Protein AF-0000000069267817 (afdb_homodimer)

Secondary structure (DSSP, 8-state):
-------PPPPEEEEEEEE-S-HHHHHHHHHHHHHHHHHHHHH-TTEEEEEEEEESS-TTEEEEEEEES-IIIIIIIIITTSHHHHHHHHHHHHH--EEEEEEEEE-SS-BSS----/-------PPPPEEEEEEEE-S-HHHHHHHHHHHHHHHHHHHHH-TTEEEEEEEEESS-TTEEEEEEEES-IIIIIIIIITTSHHHHHHHHHHHHH--EEEEEEEEE-SS-BSS----

pLDDT: mean 92.41, std 15.5, range [31.78, 98.88]

Solvent-accessible surface area (backbone atoms only — not comparable to full-atom values): 12553 Å² total; per-residue (Å²): 132,78,77,72,70,77,77,76,71,57,36,28,32,39,43,36,38,36,37,46,95,41,63,66,54,52,52,51,49,56,60,58,45,40,62,51,38,53,49,39,73,73,73,32,83,41,55,45,24,45,29,50,25,36,33,74,84,41,85,40,30,35,35,40,43,36,30,20,54,28,58,66,58,36,37,52,59,46,48,63,59,31,70,68,41,50,54,50,50,52,53,50,57,73,62,60,50,52,77,51,72,50,49,26,34,46,51,89,58,47,38,60,58,67,74,82,122,133,78,77,74,70,76,76,76,72,55,35,27,31,39,44,35,38,37,35,47,95,41,64,65,53,52,52,52,49,56,60,59,45,40,62,50,37,54,48,39,72,73,72,32,84,41,54,44,24,46,30,49,25,35,33,74,84,40,84,42,29,36,37,39,44,36,31,19,54,28,58,66,57,35,37,53,59,46,48,64,60,30,70,67,41,50,53,49,50,53,53,52,57,73,61,60,49,53,77,52,71,52,51,27,34,46,51,88,58,46,38,58,58,67,74,82,121

Radius of gyration: 18.42 Å; Cα contacts (8 Å, |Δi|>4): 430; chains: 2; bounding box: 64×47×49 Å

Sequence (234 aa):
MGESAPKAKPAWCLVVCLKFDSDEKVQTLTEVFKPFVSYMKEHEPTTLAFEMMHSDKDPLQVLVFERYADKDEAYLKIHRASEAFLAFRSTLASLDPVIDGHSYWEGSSGFFERAVLMGESAPKAKPAWCLVVCLKFDSDEKVQTLTEVFKPFVSYMKEHEPTTLAFEMMHSDKDPLQVLVFERYADKDEAYLKIHRASEAFLAFRSTLASLDPVIDGHSYWEGSSGFFERAVL

Organism: Polarella glacialis (NCBI:txid89957)

InterPro domains:
  IPR007138 Antibiotic biosynthesis monooxygenase domain [PF03992] (24-89)
  IPR011008 Dimeric alpha-beta barrel [SSF54909] (23-95)

Foldseek 3Di:
DPPPPPDQFFKKKKKKKWFADDLVLVVVLVVLVVVLVVCCVVPQPQWPDWDKAADPVDRRMIMIITIGSYCPPRPPPPQCPDPSNVVSVVSVVVRPIDMDMDMDGDDDPDDPDDPPD/DPPPPPDQFFKKKKKKKWFADDLVLVVVLVVLVVVLVVCCVVPQPQWPDWDKAADPVDRRMIMIITIGSYCPPRPPPPQCPDPSNVVSVVSVVVRPIDMDMDMDGDDDPDDPDDPPD

Nearest PDB structures (foldseek):
  8ecx-assembly1_B  TM=7.859E-01  e=9.374E-06  Pseudomonas aeruginosa
  3kkf-assembly1_A  TM=8.010E-01  e=1.668E-05  Bacteroides thetaiotaomicron
  3f44-assembly1_A  TM=9.083E-01  e=2.979E-04  Lactobacillus acidophilus NCFM
  3fmb-assembly1_B  TM=7.826E-01  e=6.404E-05  Bacteroides fragilis NCTC 9343
  3gz7-assembly1_B  TM=7.833E-01  e=3.849E-04  Bordetella bronchiseptica

Structure (mmCIF, N/CA/C/O backbone):
data_AF-0000000069267817-model_v1
#
loop_
_entity.id
_entity.type
_entity.pdbx_description
1 polymer 'ABM domain-containing protein'
#
loop_
_atom_site.group_PDB
_atom_site.id
_atom_site.type_symbol
_atom_site.label_atom_id
_atom_site.label_alt_id
_atom_site.label_comp_id
_atom_site.label_asym_id
_atom_site.label_entity_id
_atom_site.label_seq_id
_atom_site.pdbx_PDB_ins_code
_atom_site.Cartn_x
_atom_site.Cartn_y
_atom_site.Cartn_z
_atom_site.occupancy
_atom_site.B_iso_or_equiv
_atom_site.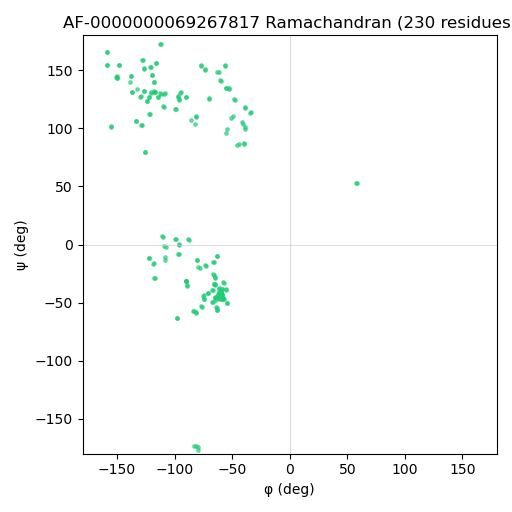auth_seq_id
_atom_site.auth_comp_id
_atom_site.auth_asym_id
_atom_site.auth_atom_id
_atom_site.pdbx_PDB_model_num
ATOM 1 N N . MET A 1 1 ? -36.781 15.773 -7.34 1 33.66 1 MET A N 1
ATOM 2 C CA . MET A 1 1 ? -36.156 15.008 -6.27 1 33.66 1 MET A CA 1
ATOM 3 C C . MET A 1 1 ? -35 14.18 -6.809 1 33.66 1 MET A C 1
ATOM 5 O O . MET A 1 1 ? -35.219 13.234 -7.574 1 33.66 1 MET A O 1
ATOM 9 N N . GLY A 1 2 ? -33.906 14.75 -7.266 1 39.31 2 GLY A N 1
ATOM 10 C CA . GLY A 1 2 ? -32.781 14.203 -8.016 1 39.31 2 GLY A CA 1
ATOM 11 C C . GLY A 1 2 ? -32.156 13.016 -7.336 1 39.31 2 GLY A C 1
ATOM 12 O O . GLY A 1 2 ? -31.828 13.07 -6.141 1 39.31 2 GLY A O 1
ATOM 13 N N . GLU A 1 3 ? -32.469 11.836 -7.75 1 42.16 3 GLU A N 1
ATOM 14 C CA . GLU A 1 3 ? -31.922 10.578 -7.246 1 42.16 3 GLU A CA 1
ATOM 15 C C . GLU A 1 3 ? -30.406 10.648 -7.113 1 42.16 3 GLU A C 1
ATOM 17 O O . GLU A 1 3 ? -29.703 10.992 -8.07 1 42.16 3 GLU A O 1
ATOM 22 N N . SER A 1 4 ? -29.906 11.188 -5.918 1 43.31 4 SER A N 1
ATOM 23 C CA . SER A 1 4 ? -28.484 11.219 -5.629 1 43.31 4 SER A CA 1
ATOM 24 C C . SER A 1 4 ? -27.797 9.953 -6.109 1 43.31 4 SER A C 1
ATOM 26 O O . SER A 1 4 ? -28.297 8.844 -5.891 1 43.31 4 SER A O 1
ATOM 28 N N . ALA A 1 5 ? -27.156 9.906 -7.195 1 51.06 5 ALA A N 1
ATOM 29 C CA . ALA A 1 5 ? -26.375 8.789 -7.719 1 51.06 5 ALA A CA 1
ATOM 30 C C . ALA A 1 5 ? -25.703 8.008 -6.59 1 51.06 5 ALA A C 1
ATOM 32 O O . ALA A 1 5 ? -25.156 8.594 -5.652 1 51.06 5 ALA A O 1
ATOM 33 N N . PRO A 1 6 ? -26.125 6.785 -6.426 1 54.97 6 PRO A N 1
ATOM 34 C CA . PRO A 1 6 ? -25.531 5.977 -5.363 1 54.97 6 PRO A CA 1
ATOM 35 C C . PRO A 1 6 ? -24.031 6.203 -5.219 1 54.97 6 PRO A C 1
ATOM 37 O O . PRO A 1 6 ? -23.328 6.383 -6.219 1 54.97 6 PRO A O 1
ATOM 40 N N . LYS A 1 7 ? -23.656 6.691 -4.078 1 59.47 7 LYS A N 1
ATOM 41 C CA . LYS A 1 7 ? -22.234 6.879 -3.824 1 59.47 7 LYS A CA 1
ATOM 42 C C . LYS A 1 7 ? -21.453 5.617 -4.164 1 59.47 7 LYS A C 1
ATOM 44 O O . LYS A 1 7 ? -21.766 4.531 -3.68 1 59.47 7 LYS A O 1
ATOM 49 N N . ALA A 1 8 ? -20.656 5.648 -5.211 1 70.25 8 ALA A N 1
ATOM 50 C CA . ALA A 1 8 ? -19.828 4.527 -5.633 1 70.25 8 ALA A CA 1
ATOM 51 C C . ALA A 1 8 ? -19.047 3.951 -4.453 1 70.25 8 ALA A C 1
ATOM 53 O O . ALA A 1 8 ? -18.609 4.691 -3.57 1 70.25 8 ALA A O 1
ATOM 54 N N . LYS A 1 9 ? -19.219 2.609 -4.23 1 84.81 9 LYS A N 1
ATOM 55 C CA . LYS A 1 9 ? -18.453 1.917 -3.209 1 84.81 9 LYS A CA 1
ATOM 56 C C . LYS A 1 9 ? -16.953 2.17 -3.391 1 84.81 9 LYS A C 1
ATOM 58 O O . LYS A 1 9 ? -16.453 2.158 -4.516 1 84.81 9 LYS A O 1
ATOM 63 N N . PRO A 1 10 ? -16.312 2.488 -2.285 1 93.81 10 PRO A N 1
ATOM 64 C CA . PRO A 1 10 ? -14.867 2.703 -2.416 1 93.81 10 PRO A CA 1
ATOM 65 C C . PRO A 1 10 ? -14.133 1.461 -2.906 1 93.81 10 PRO A C 1
ATOM 67 O O . PRO A 1 10 ? -14.57 0.336 -2.65 1 93.81 10 PRO A O 1
ATOM 70 N N . ALA A 1 11 ? -13.094 1.684 -3.619 1 97.12 11 ALA A N 1
ATOM 71 C CA . ALA A 1 11 ? -12.219 0.571 -3.977 1 97.12 11 ALA A CA 1
ATOM 72 C C . ALA A 1 11 ? -11.727 -0.161 -2.732 1 97.12 11 ALA A C 1
ATOM 74 O O . ALA A 1 11 ? -11.758 0.387 -1.628 1 97.12 11 ALA A O 1
ATOM 75 N N . TRP A 1 12 ? -11.406 -1.392 -2.92 1 98.31 12 TRP A N 1
ATOM 76 C CA . TRP A 1 12 ? -10.906 -2.268 -1.86 1 98.31 12 TRP A CA 1
ATOM 77 C C . TRP A 1 12 ? -9.453 -2.639 -2.098 1 98.31 12 TRP A C 1
ATOM 79 O O . TRP A 1 12 ? -9.07 -3.018 -3.209 1 98.31 12 TRP A O 1
ATOM 89 N N . CYS A 1 13 ? -8.617 -2.479 -1.068 1 98.62 13 CYS A N 1
ATOM 90 C CA . CYS A 1 13 ? -7.18 -2.682 -1.216 1 98.62 13 CYS A CA 1
ATOM 91 C C . CYS A 1 13 ? -6.688 -3.785 -0.287 1 98.62 13 CYS A C 1
ATOM 93 O O . CYS A 1 13 ? -7.238 -3.982 0.797 1 98.62 13 CYS A O 1
ATOM 95 N N . LEU A 1 14 ? -5.734 -4.516 -0.708 1 98.88 14 LEU A N 1
ATOM 96 C CA . LEU A 1 14 ? -5.027 -5.543 0.053 1 98.88 14 LEU A CA 1
ATOM 97 C C . LEU A 1 14 ? -3.525 -5.277 0.06 1 98.88 14 LEU A C 1
ATOM 99 O O . LEU A 1 14 ? -2.93 -5.031 -0.992 1 98.88 14 LEU A O 1
ATOM 103 N N . VAL A 1 15 ? -2.973 -5.18 1.242 1 98.88 15 VAL A N 1
ATOM 104 C CA . VAL A 1 15 ? -1.532 -5.043 1.436 1 98.88 15 VAL A CA 1
ATOM 105 C C . VAL A 1 15 ? -0.969 -6.324 2.045 1 98.88 15 VAL A C 1
ATOM 107 O O . VAL A 1 15 ? -1.361 -6.719 3.145 1 98.88 15 VAL A O 1
ATOM 110 N N . VAL A 1 16 ? -0.056 -6.965 1.327 1 98.88 16 VAL A N 1
ATOM 111 C CA . VAL A 1 16 ? 0.481 -8.25 1.748 1 98.88 16 VAL A CA 1
ATOM 112 C C . VAL A 1 16 ? 1.999 -8.164 1.89 1 98.88 16 VAL A C 1
ATOM 114 O O . VAL A 1 16 ? 2.707 -7.945 0.903 1 98.88 16 VAL A O 1
ATOM 117 N N . CYS A 1 17 ? 2.486 -8.266 3.059 1 98.88 17 CYS A N 1
ATOM 118 C CA . CYS A 1 17 ? 3.92 -8.352 3.314 1 98.88 17 CYS A CA 1
ATOM 119 C C . CYS A 1 17 ? 4.391 -9.797 3.322 1 98.88 17 CYS A C 1
ATOM 121 O O . CYS A 1 17 ? 3.787 -10.648 3.982 1 98.88 17 CYS A O 1
ATOM 123 N N . LEU A 1 18 ? 5.363 -10.07 2.559 1 98.88 18 LEU A N 1
ATOM 124 C CA . LEU A 1 18 ? 5.961 -11.391 2.465 1 98.88 18 LEU A CA 1
ATOM 125 C C . LEU A 1 18 ? 7.418 -11.367 2.916 1 98.88 18 LEU A C 1
ATOM 127 O O . LEU A 1 18 ? 8.188 -10.508 2.488 1 98.88 18 LEU A O 1
ATOM 131 N N . LYS A 1 19 ? 7.766 -12.258 3.746 1 98.88 19 LYS A N 1
ATOM 132 C CA . LYS A 1 19 ? 9.156 -12.422 4.156 1 98.88 19 LYS A CA 1
ATOM 133 C C . LYS A 1 19 ? 9.664 -13.828 3.822 1 98.88 19 LYS A C 1
ATOM 135 O O . LYS A 1 19 ? 9.008 -14.82 4.125 1 98.88 19 LYS A O 1
ATOM 140 N N . PHE A 1 20 ? 10.75 -13.875 3.225 1 98.88 20 PHE A N 1
ATOM 141 C CA . PHE A 1 20 ? 11.352 -15.125 2.779 1 98.88 20 PHE A CA 1
ATOM 142 C C . PHE A 1 20 ? 12.617 -15.422 3.57 1 98.88 20 PHE A C 1
ATOM 144 O O . PHE A 1 20 ? 13.07 -14.602 4.371 1 98.88 20 PHE A O 1
ATOM 151 N N . ASP A 1 21 ? 13.172 -16.641 3.352 1 98.62 21 ASP A N 1
ATOM 152 C CA . ASP A 1 21 ? 14.367 -17.016 4.094 1 98.62 21 ASP A CA 1
ATOM 153 C C . ASP A 1 21 ? 15.586 -17.078 3.174 1 98.62 21 ASP A C 1
ATOM 155 O O . ASP A 1 21 ? 16.672 -17.516 3.592 1 98.62 21 ASP A O 1
ATOM 159 N N . SER A 1 22 ? 15.43 -16.656 1.871 1 98.5 22 SER A N 1
ATOM 160 C CA . SER A 1 22 ? 16.578 -16.609 0.962 1 98.5 22 SER A CA 1
ATOM 161 C C . SER A 1 22 ? 16.328 -15.664 -0.202 1 98.5 22 SER A C 1
ATOM 163 O O . SER A 1 22 ? 15.172 -15.453 -0.602 1 98.5 22 SER A O 1
ATOM 165 N N . ASP A 1 23 ? 17.422 -15.156 -0.742 1 98.06 23 ASP A N 1
ATOM 166 C CA . ASP A 1 23 ? 17.344 -14.273 -1.903 1 98.06 23 ASP A CA 1
ATOM 167 C C . ASP A 1 23 ? 16.812 -15.016 -3.123 1 98.06 23 ASP A C 1
ATOM 169 O O . ASP A 1 23 ? 16.109 -14.43 -3.955 1 98.06 23 ASP A O 1
ATOM 173 N N . GLU A 1 24 ? 17.125 -16.219 -3.229 1 98.5 24 GLU A N 1
ATOM 174 C CA . GLU A 1 24 ? 16.688 -17.031 -4.359 1 98.5 24 GLU A CA 1
ATOM 175 C C . GLU A 1 24 ? 15.164 -17.094 -4.438 1 98.5 24 GLU A C 1
ATOM 177 O O . GLU A 1 24 ? 14.594 -17.016 -5.527 1 98.5 24 GLU A O 1
ATOM 182 N N . LYS A 1 25 ? 14.57 -17.234 -3.314 1 98.75 25 LYS A N 1
ATOM 183 C CA . LYS A 1 25 ? 13.117 -17.297 -3.281 1 98.75 25 LYS A CA 1
ATOM 184 C C . LYS A 1 25 ? 12.5 -15.961 -3.684 1 98.75 25 LYS A C 1
ATOM 186 O O . LYS A 1 25 ? 11.492 -15.93 -4.391 1 98.75 25 LYS A O 1
ATOM 191 N N . VAL A 1 26 ? 13.102 -14.859 -3.24 1 98.5 26 VAL A N 1
ATOM 192 C CA . VAL A 1 26 ? 12.625 -13.539 -3.654 1 98.5 26 VAL A CA 1
ATOM 193 C C . VAL A 1 26 ? 12.75 -13.398 -5.168 1 98.5 26 VAL A C 1
ATOM 195 O O . VAL A 1 26 ? 11.836 -12.906 -5.828 1 98.5 26 VAL A O 1
ATOM 198 N N . GLN A 1 27 ? 13.859 -13.828 -5.684 1 97.94 27 GLN A N 1
ATOM 199 C CA . GLN A 1 27 ? 14.086 -13.766 -7.125 1 97.94 27 GLN A CA 1
ATOM 200 C C . GLN A 1 27 ? 13.062 -14.609 -7.883 1 97.94 27 GLN A C 1
ATOM 202 O O . GLN A 1 27 ? 12.539 -14.188 -8.914 1 97.94 27 GLN A O 1
ATOM 207 N N . THR A 1 28 ? 12.812 -15.812 -7.391 1 98.31 28 THR A N 1
ATOM 208 C CA . THR A 1 28 ? 11.82 -16.688 -8.016 1 98.31 28 THR A CA 1
ATOM 209 C C . THR A 1 28 ? 10.453 -16 -8.047 1 98.31 28 THR A C 1
ATOM 211 O O . THR A 1 28 ? 9.789 -16 -9.086 1 98.31 28 THR A O 1
ATOM 214 N N . LEU A 1 29 ? 10.062 -15.43 -6.91 1 98.38 29 LEU A N 1
ATOM 215 C CA . LEU A 1 29 ? 8.789 -14.727 -6.879 1 98.38 29 LEU A CA 1
ATOM 216 C C . LEU A 1 29 ? 8.758 -13.594 -7.902 1 98.38 29 LEU A C 1
ATOM 218 O O . LEU A 1 29 ? 7.766 -13.422 -8.609 1 98.38 29 LEU A O 1
ATOM 222 N N . THR A 1 30 ? 9.789 -12.805 -7.945 1 97.62 30 THR A N 1
ATOM 223 C CA . THR A 1 30 ? 9.875 -11.672 -8.867 1 97.62 30 THR A CA 1
ATOM 224 C C . THR A 1 30 ? 9.68 -12.133 -10.305 1 97.62 30 THR A C 1
ATOM 226 O O . THR A 1 30 ? 8.977 -11.477 -11.086 1 97.62 30 THR A O 1
ATOM 229 N N . GLU A 1 31 ? 10.219 -13.25 -10.625 1 97.12 31 GLU A N 1
ATOM 230 C CA . GLU A 1 31 ? 10.125 -13.773 -11.984 1 97.12 31 GLU A CA 1
ATOM 231 C C . GLU A 1 31 ? 8.711 -14.234 -12.312 1 97.12 31 GLU A C 1
ATOM 233 O O . GLU A 1 31 ? 8.219 -14.016 -13.414 1 97.12 31 GLU A O 1
ATOM 238 N N . VAL A 1 32 ? 8.086 -14.883 -11.375 1 97.12 32 VAL A N 1
ATOM 239 C CA . VAL A 1 32 ? 6.754 -15.414 -11.648 1 97.12 32 VAL A CA 1
ATOM 240 C C . VAL A 1 32 ? 5.719 -14.289 -11.562 1 97.12 32 VAL A C 1
ATOM 242 O O . VAL A 1 32 ? 4.605 -14.422 -12.078 1 97.12 32 VAL A O 1
ATOM 245 N N . PHE A 1 33 ? 6.062 -13.203 -10.898 1 97.94 33 PHE A N 1
ATOM 246 C CA . PHE A 1 33 ? 5.18 -12.055 -10.742 1 97.94 33 PHE A CA 1
ATOM 247 C C . PHE A 1 33 ? 4.91 -11.391 -12.086 1 97.94 33 PHE A C 1
ATOM 249 O O . PHE A 1 33 ? 3.791 -10.953 -12.359 1 97.94 33 PHE A O 1
ATOM 256 N N . LYS A 1 34 ? 5.871 -11.391 -12.961 1 96.56 34 LYS A N 1
ATOM 257 C CA . LYS A 1 34 ? 5.812 -10.664 -14.219 1 96.56 34 LYS A CA 1
ATOM 258 C C . LYS A 1 34 ? 4.691 -11.195 -15.109 1 96.56 34 LYS A C 1
ATOM 260 O O . LYS A 1 34 ? 3.809 -10.445 -15.523 1 96.56 34 LYS A O 1
ATOM 265 N N . PRO A 1 35 ? 4.656 -12.477 -15.43 1 96.62 35 PRO A N 1
ATOM 266 C CA . PRO A 1 35 ? 3.559 -12.969 -16.266 1 96.62 35 PRO A CA 1
ATOM 267 C C . PRO A 1 35 ? 2.199 -12.867 -15.578 1 96.62 35 PRO A C 1
ATOM 269 O O . PRO A 1 35 ? 1.175 -12.719 -16.25 1 96.62 35 PRO A O 1
ATOM 272 N N . PHE A 1 36 ? 2.143 -12.922 -14.289 1 98 36 PHE A N 1
ATOM 273 C CA . PHE A 1 36 ? 0.896 -12.758 -13.547 1 98 36 PHE A CA 1
ATOM 274 C C . PHE A 1 36 ? 0.336 -11.352 -13.742 1 98 36 PHE A C 1
ATOM 276 O O . PHE A 1 36 ? -0.853 -11.188 -14.023 1 98 36 PHE A O 1
ATOM 283 N N . VAL A 1 37 ? 1.184 -10.391 -13.594 1 97.5 37 VAL A N 1
ATOM 284 C CA . VAL A 1 37 ? 0.791 -9 -13.797 1 97.5 37 VAL A CA 1
ATOM 285 C C . VAL A 1 37 ? 0.301 -8.805 -15.234 1 97.5 37 VAL A C 1
ATOM 287 O O . VAL A 1 37 ? -0.724 -8.156 -15.461 1 97.5 37 VAL A O 1
ATOM 290 N N . SER A 1 38 ? 1.025 -9.367 -16.188 1 96.44 38 SER A N 1
ATOM 291 C CA . SER A 1 38 ? 0.623 -9.258 -17.578 1 96.44 38 SER A CA 1
ATOM 292 C C . SER A 1 38 ? -0.779 -9.82 -17.797 1 96.44 38 SER A C 1
ATOM 294 O O . SER A 1 38 ? -1.591 -9.219 -18.5 1 96.44 38 SER A O 1
ATOM 296 N N . TYR A 1 39 ? -1.056 -10.969 -17.25 1 97.5 39 TYR A N 1
ATOM 297 C CA . TYR A 1 39 ? -2.387 -11.555 -17.328 1 97.5 39 TYR A CA 1
ATOM 298 C C . TYR A 1 39 ? -3.445 -10.594 -16.812 1 97.5 39 TYR A C 1
ATOM 300 O O . TYR A 1 39 ? -4.473 -10.375 -17.469 1 97.5 39 TYR A O 1
ATOM 308 N N . MET A 1 40 ? -3.24 -10 -15.57 1 97.19 40 MET A N 1
ATOM 309 C CA . MET A 1 40 ? -4.227 -9.125 -14.953 1 97.19 40 MET A CA 1
ATOM 310 C C . MET A 1 40 ? -4.465 -7.887 -15.805 1 97.19 40 MET A C 1
ATOM 312 O O . MET A 1 40 ? -5.602 -7.422 -15.93 1 97.19 40 MET A O 1
ATOM 316 N N . LYS A 1 41 ? -3.391 -7.336 -16.312 1 96.19 41 LYS A N 1
ATOM 317 C CA . LYS A 1 41 ? -3.537 -6.168 -17.188 1 96.19 41 LYS A CA 1
ATOM 318 C C . LYS A 1 41 ? -4.434 -6.477 -18.375 1 96.19 41 LYS A C 1
ATOM 320 O O . LYS A 1 41 ? -5.207 -5.621 -18.812 1 96.19 41 LYS A O 1
ATOM 325 N N . GLU A 1 42 ? -4.398 -7.66 -18.828 1 95.94 42 GLU A N 1
ATOM 326 C CA . GLU A 1 42 ? -5.129 -8.039 -20.031 1 95.94 42 GLU A CA 1
ATOM 327 C C . GLU A 1 42 ? -6.539 -8.516 -19.703 1 95.94 42 GLU A C 1
ATOM 329 O O . GLU A 1 42 ? -7.477 -8.281 -20.453 1 95.94 42 GLU A O 1
ATOM 334 N N . HIS A 1 43 ? -6.73 -9.125 -18.547 1 97.5 43 HIS A N 1
ATOM 335 C CA . HIS A 1 43 ? -7.957 -9.906 -18.391 1 97.5 43 HIS A CA 1
ATOM 336 C C . HIS A 1 43 ? -8.773 -9.406 -17.203 1 97.5 43 HIS A C 1
ATOM 338 O O . HIS A 1 43 ? -9.93 -9.805 -17.016 1 97.5 43 HIS A O 1
ATOM 344 N N . GLU A 1 44 ? -8.188 -8.547 -16.375 1 97.88 44 GLU A N 1
ATOM 345 C CA . GLU A 1 44 ? -8.875 -8.086 -15.18 1 97.88 44 GLU A CA 1
ATOM 346 C C . GLU A 1 44 ? -8.922 -6.559 -15.125 1 97.88 44 GLU A C 1
ATOM 348 O O . GLU A 1 44 ? -8.234 -5.941 -14.305 1 97.88 44 GLU A O 1
ATOM 353 N N . PRO A 1 45 ? -9.836 -5.93 -15.867 1 97.06 45 PRO A N 1
ATOM 354 C CA . PRO A 1 45 ? -9.898 -4.469 -15.883 1 97.06 45 PRO A CA 1
ATOM 355 C C . PRO A 1 45 ? -10.297 -3.875 -14.531 1 97.06 45 PRO A C 1
ATOM 357 O O . PRO A 1 45 ? -10.078 -2.688 -14.289 1 97.06 45 PRO A O 1
ATOM 360 N N . THR A 1 46 ? -10.852 -4.758 -13.594 1 96.88 46 THR A N 1
ATOM 361 C CA . THR A 1 46 ? -11.32 -4.25 -12.312 1 96.88 46 THR A CA 1
ATOM 362 C C . THR A 1 46 ? -10.25 -4.414 -11.242 1 96.88 46 THR A C 1
ATOM 364 O O . THR A 1 46 ? -10.477 -4.082 -10.078 1 96.88 46 THR A O 1
ATOM 367 N N . THR A 1 47 ? -9.086 -4.965 -11.609 1 97.75 47 THR A N 1
ATOM 368 C CA . THR A 1 47 ? -7.863 -4.805 -10.828 1 97.75 47 THR A CA 1
ATOM 369 C C . THR A 1 47 ? -7.191 -3.471 -11.133 1 97.75 47 THR A C 1
ATOM 371 O O . THR A 1 47 ? -6.621 -3.291 -12.211 1 97.75 47 THR A O 1
ATOM 374 N N . LEU A 1 48 ? -7.211 -2.572 -10.234 1 96.5 48 LEU A N 1
ATOM 375 C CA . LEU A 1 48 ? -6.863 -1.176 -10.477 1 96.5 48 LEU A CA 1
ATOM 376 C C . LEU A 1 48 ? -5.375 -0.936 -10.25 1 96.5 48 LEU A C 1
ATOM 378 O O . LEU A 1 48 ? -4.785 -0.04 -10.859 1 96.5 48 LEU A O 1
ATOM 382 N N . ALA A 1 49 ? -4.812 -1.653 -9.375 1 97.06 49 ALA A N 1
ATOM 383 C CA . ALA A 1 49 ? -3.377 -1.644 -9.102 1 97.06 49 ALA A CA 1
ATOM 384 C C . ALA A 1 49 ? -2.902 -3.006 -8.609 1 97.06 49 ALA A C 1
ATOM 386 O O . ALA A 1 49 ? -3.617 -3.689 -7.871 1 97.06 49 ALA A O 1
ATOM 387 N N . PHE A 1 50 ? -1.737 -3.414 -8.992 1 98.19 50 PHE A N 1
ATOM 388 C CA . PHE A 1 50 ? -1.068 -4.633 -8.562 1 98.19 50 PHE A CA 1
ATOM 389 C C . PHE A 1 50 ? 0.443 -4.504 -8.703 1 98.19 50 PHE A C 1
ATOM 391 O O . PHE A 1 50 ? 0.979 -4.621 -9.805 1 98.19 50 PHE A O 1
ATOM 398 N N . GLU A 1 51 ? 1.123 -4.254 -7.594 1 97.5 51 GLU A N 1
ATOM 399 C CA . GLU A 1 51 ? 2.547 -3.932 -7.617 1 97.5 51 GLU A CA 1
ATOM 400 C C . GLU A 1 51 ? 3.295 -4.66 -6.504 1 97.5 51 GLU A C 1
ATOM 402 O O . GLU A 1 51 ? 2.83 -4.707 -5.363 1 97.5 51 GLU A O 1
ATOM 407 N N . MET A 1 52 ? 4.355 -5.266 -6.855 1 98.38 52 MET A N 1
ATOM 408 C CA . MET A 1 52 ? 5.293 -5.789 -5.867 1 98.38 52 MET A CA 1
ATOM 409 C C . MET A 1 52 ? 6.449 -4.816 -5.645 1 98.38 52 MET A C 1
ATOM 411 O O . MET A 1 52 ? 7.082 -4.371 -6.602 1 98.38 52 MET A O 1
ATOM 415 N N . MET A 1 53 ? 6.719 -4.469 -4.422 1 98.38 53 MET A N 1
ATOM 416 C CA . MET A 1 53 ? 7.801 -3.566 -4.039 1 98.38 53 MET A CA 1
ATOM 417 C C . MET A 1 53 ? 8.766 -4.25 -3.076 1 98.38 53 MET A C 1
ATOM 419 O O . MET A 1 53 ? 8.383 -5.18 -2.361 1 98.38 53 MET A O 1
ATOM 423 N N . HIS A 1 54 ? 9.977 -3.822 -3.096 1 98.44 54 HIS A N 1
ATOM 424 C CA . HIS A 1 54 ? 11.039 -4.449 -2.324 1 98.44 54 HIS A CA 1
ATOM 425 C C . HIS A 1 54 ? 11.469 -3.568 -1.154 1 98.44 54 HIS A C 1
ATOM 427 O O . HIS A 1 54 ? 11.742 -2.381 -1.334 1 98.44 54 HIS A O 1
ATOM 433 N N . SER A 1 55 ? 11.523 -4.191 0.053 1 98.75 55 SER A N 1
ATOM 434 C CA . SER A 1 55 ? 11.992 -3.449 1.221 1 98.75 55 SER A CA 1
ATOM 435 C C . SER A 1 55 ? 13.375 -2.854 0.981 1 98.75 55 SER A C 1
ATOM 437 O O . SER A 1 55 ? 14.25 -3.52 0.432 1 98.75 55 SER A O 1
ATOM 439 N N . ASP A 1 56 ? 13.508 -1.627 1.359 1 97.88 56 ASP A N 1
ATOM 440 C CA . ASP A 1 56 ? 14.828 -1.021 1.194 1 97.88 56 ASP A CA 1
ATOM 441 C C . ASP A 1 56 ? 15.703 -1.273 2.418 1 97.88 56 ASP A C 1
ATOM 443 O O . ASP A 1 56 ? 16.844 -0.822 2.471 1 97.88 56 ASP A O 1
ATOM 447 N N . LYS A 1 57 ? 15.219 -2.037 3.367 1 97.94 57 LYS A N 1
ATOM 448 C CA . LYS A 1 57 ? 15.961 -2.309 4.598 1 97.94 57 LYS A CA 1
ATOM 449 C C . LYS A 1 57 ? 16.266 -3.797 4.738 1 97.94 57 LYS A C 1
ATOM 451 O O . LYS A 1 57 ? 17.203 -4.18 5.434 1 97.94 57 LYS A O 1
ATOM 456 N N . ASP A 1 58 ? 15.445 -4.617 4.191 1 98.44 58 ASP A N 1
ATOM 457 C CA . ASP A 1 58 ? 15.562 -6.07 4.285 1 98.44 58 ASP A CA 1
ATOM 458 C C . ASP A 1 58 ? 15.375 -6.723 2.916 1 98.44 58 ASP A C 1
ATOM 460 O O . ASP A 1 58 ? 14.258 -6.816 2.412 1 98.44 58 ASP A O 1
ATOM 464 N N . PRO A 1 59 ? 16.391 -7.184 2.32 1 97.88 59 PRO A N 1
ATOM 465 C CA . PRO A 1 59 ? 16.297 -7.727 0.963 1 97.88 59 PRO A CA 1
ATOM 466 C C . PRO A 1 59 ? 15.398 -8.961 0.882 1 97.88 59 PRO A C 1
ATOM 468 O O . PRO A 1 59 ? 15.047 -9.406 -0.215 1 97.88 59 PRO A O 1
ATOM 471 N N . LEU A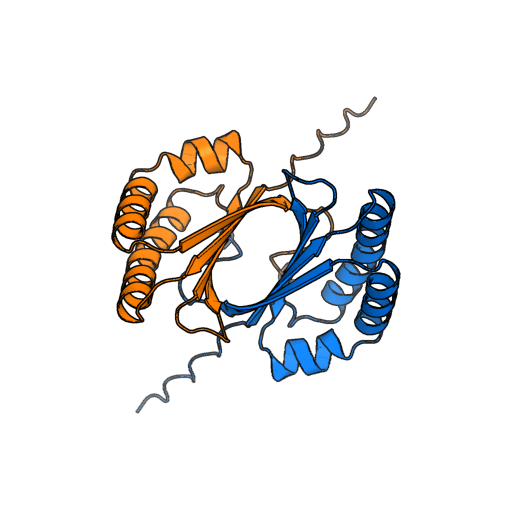 1 60 ? 14.961 -9.539 2.041 1 98.75 60 LEU A N 1
ATOM 472 C CA . LEU A 1 60 ? 14.164 -10.758 2.037 1 98.75 60 LEU A CA 1
ATOM 473 C C . LEU A 1 60 ? 12.688 -10.438 2.223 1 98.75 60 LEU A C 1
ATOM 475 O O . LEU A 1 60 ? 11.859 -11.352 2.359 1 98.75 60 LEU A O 1
ATOM 479 N N . GLN A 1 61 ? 12.375 -9.172 2.252 1 98.81 61 GLN A N 1
ATOM 480 C CA . GLN A 1 61 ? 11 -8.75 2.459 1 98.81 61 GLN A CA 1
ATOM 481 C C . GLN A 1 61 ? 10.477 -7.973 1.254 1 98.81 61 GLN A C 1
ATOM 483 O O . GLN A 1 61 ? 11.148 -7.074 0.746 1 98.81 61 GLN A O 1
ATOM 488 N N . VAL A 1 62 ? 9.305 -8.344 0.802 1 98.81 62 VAL A N 1
ATOM 489 C CA . VAL A 1 62 ? 8.602 -7.609 -0.244 1 98.81 62 VAL A CA 1
ATOM 490 C C . VAL A 1 62 ? 7.18 -7.293 0.212 1 98.81 62 VAL A C 1
ATOM 492 O O . VAL A 1 62 ? 6.684 -7.887 1.17 1 98.81 62 VAL A O 1
ATOM 495 N N . LEU A 1 63 ? 6.605 -6.336 -0.387 1 98.88 63 LEU A N 1
ATOM 496 C CA . LEU A 1 63 ? 5.199 -5.988 -0.202 1 98.88 63 LEU A CA 1
ATOM 497 C C . LEU A 1 63 ? 4.453 -6.027 -1.53 1 98.88 63 LEU A C 1
ATOM 499 O O . LEU A 1 63 ? 4.918 -5.473 -2.527 1 98.88 63 LEU A O 1
ATOM 503 N N . VAL A 1 64 ? 3.361 -6.75 -1.593 1 98.88 64 VAL A N 1
ATOM 504 C CA . VAL A 1 64 ? 2.443 -6.688 -2.727 1 98.88 64 VAL A CA 1
ATOM 505 C C . VAL A 1 64 ? 1.259 -5.785 -2.387 1 98.88 64 VAL A C 1
ATOM 507 O O . VAL A 1 64 ? 0.521 -6.055 -1.435 1 98.88 64 VAL A O 1
ATOM 510 N N . PHE A 1 65 ? 1.124 -4.707 -3.102 1 98.62 65 PHE A N 1
ATOM 511 C CA . PHE A 1 65 ? -0.013 -3.799 -3.002 1 98.62 65 PHE A CA 1
ATOM 512 C C . PHE A 1 65 ? -1.054 -4.113 -4.07 1 98.62 65 PHE A C 1
ATOM 514 O O . PHE A 1 65 ? -0.733 -4.164 -5.258 1 98.62 65 PHE A O 1
ATOM 521 N N . GLU A 1 66 ? -2.301 -4.34 -3.641 1 98.75 66 GLU A N 1
ATOM 522 C CA . GLU A 1 66 ? -3.395 -4.723 -4.527 1 98.75 66 GLU A CA 1
ATOM 523 C C . GLU A 1 66 ? -4.594 -3.799 -4.352 1 98.75 66 GLU A C 1
ATOM 525 O O . GLU A 1 66 ? -4.992 -3.496 -3.227 1 98.75 66 GLU A O 1
ATOM 530 N N . ARG A 1 67 ? -5.129 -3.318 -5.461 1 98.06 67 ARG A N 1
ATOM 531 C CA . ARG A 1 67 ? -6.297 -2.443 -5.465 1 98.06 67 ARG A CA 1
ATOM 532 C C . ARG A 1 67 ? -7.352 -2.943 -6.449 1 98.06 67 ARG A C 1
ATOM 534 O O . ARG A 1 67 ? -7.051 -3.186 -7.617 1 98.06 67 ARG A O 1
ATOM 541 N N . TYR A 1 68 ? -8.555 -3.088 -5.934 1 97.88 68 TYR A N 1
ATOM 542 C CA . TYR A 1 68 ? -9.656 -3.639 -6.711 1 97.88 68 TYR A CA 1
ATOM 543 C C . TYR A 1 68 ? -10.867 -2.705 -6.68 1 97.88 68 TYR A C 1
ATOM 545 O O . TYR A 1 68 ? -11.102 -2.021 -5.684 1 97.88 68 TYR A O 1
ATOM 553 N N . ALA A 1 69 ? -11.625 -2.779 -7.734 1 97.25 69 ALA A N 1
ATOM 554 C CA . ALA A 1 69 ? -12.836 -1.969 -7.809 1 97.25 69 ALA A CA 1
ATOM 555 C C . ALA A 1 69 ? -13.781 -2.291 -6.652 1 97.25 69 ALA A C 1
ATOM 557 O O . ALA A 1 69 ? -14.508 -1.418 -6.18 1 97.25 69 ALA A O 1
ATOM 558 N N . ASP A 1 70 ? -13.852 -3.535 -6.305 1 97.56 70 ASP A N 1
ATOM 559 C CA . ASP A 1 70 ? -14.617 -3.955 -5.133 1 97.56 70 ASP A CA 1
ATOM 560 C C . ASP A 1 70 ? -14.141 -5.32 -4.633 1 97.56 70 ASP A C 1
ATOM 562 O O . ASP A 1 70 ? -13.438 -6.039 -5.344 1 97.56 70 ASP A O 1
ATOM 566 N N . LYS A 1 71 ? -14.555 -5.645 -3.43 1 97.88 71 LYS A N 1
ATOM 567 C CA . LYS A 1 71 ? -14.117 -6.887 -2.803 1 97.88 71 LYS A CA 1
ATOM 568 C C . LYS A 1 71 ? -14.812 -8.094 -3.414 1 97.88 71 LYS A C 1
ATOM 570 O O . LYS A 1 71 ? -14.164 -9.078 -3.779 1 97.88 71 LYS A O 1
ATOM 575 N N . ASP A 1 72 ? -16.047 -8.062 -3.586 1 97.69 72 ASP A N 1
ATOM 576 C CA . ASP A 1 72 ? -16.859 -9.234 -3.871 1 97.69 72 ASP A CA 1
ATOM 577 C C . ASP A 1 72 ? -16.703 -9.672 -5.328 1 97.69 72 ASP A C 1
ATOM 579 O O . ASP A 1 72 ? -16.406 -10.828 -5.609 1 97.69 72 ASP A O 1
ATOM 583 N N . GLU A 1 73 ? -16.922 -8.75 -6.281 1 97.88 73 GLU 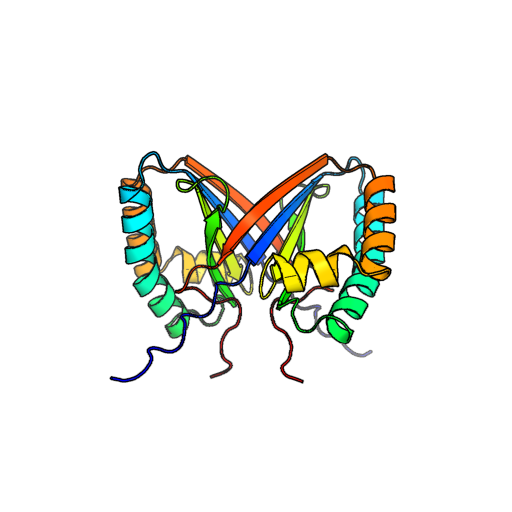A N 1
ATOM 584 C CA . GLU A 1 73 ? -16.875 -9.109 -7.695 1 97.88 73 GLU A CA 1
ATOM 585 C C . GLU A 1 73 ? -15.438 -9.117 -8.219 1 97.88 73 GLU A C 1
ATOM 587 O O . GLU A 1 73 ? -14.938 -10.156 -8.656 1 97.88 73 GLU A O 1
ATOM 592 N N . ALA A 1 74 ? -14.711 -8.016 -8.109 1 98.25 74 ALA A N 1
ATOM 593 C CA . ALA A 1 74 ? -13.383 -7.875 -8.695 1 98.25 74 ALA A CA 1
ATOM 594 C C . ALA A 1 74 ? -12.375 -8.805 -8.016 1 98.25 74 ALA A C 1
ATOM 596 O O . ALA A 1 74 ? -11.664 -9.562 -8.68 1 98.25 74 ALA A O 1
ATOM 597 N N . TYR A 1 75 ? -12.344 -8.789 -6.715 1 98.62 75 TYR A N 1
ATOM 598 C CA . TYR A 1 75 ? -11.344 -9.555 -5.988 1 98.62 75 TYR A CA 1
ATOM 599 C C . TYR A 1 75 ? -11.758 -11.016 -5.867 1 98.62 75 TYR A C 1
ATOM 601 O O . TYR A 1 75 ? -11.039 -11.914 -6.332 1 98.62 75 TYR A O 1
ATOM 609 N N . LEU A 1 76 ? -12.898 -11.305 -5.27 1 98.38 76 LEU A N 1
ATOM 610 C CA . LEU A 1 76 ? -13.258 -12.672 -4.918 1 98.38 76 LEU A CA 1
ATOM 611 C C . LEU A 1 76 ? -13.672 -13.461 -6.156 1 98.38 76 LEU A C 1
ATOM 613 O O . LEU A 1 76 ? -13.227 -14.594 -6.352 1 98.38 76 LEU A O 1
ATOM 617 N N . LYS A 1 77 ? -14.43 -12.93 -7.012 1 98.25 77 LYS A N 1
ATOM 618 C CA . LYS A 1 77 ? -15.016 -13.703 -8.094 1 98.25 77 LYS A CA 1
ATOM 619 C C . LYS A 1 77 ? -14.102 -13.727 -9.32 1 98.25 77 LYS A C 1
ATOM 621 O O . LYS A 1 77 ? -14.055 -14.719 -10.047 1 98.25 77 LYS A O 1
ATOM 626 N N . ILE A 1 78 ? -13.398 -12.648 -9.594 1 98.38 78 ILE A N 1
ATOM 627 C CA . ILE A 1 78 ? -12.586 -12.586 -10.805 1 98.38 78 ILE A CA 1
ATOM 628 C C . ILE A 1 78 ? -11.133 -12.922 -10.461 1 98.38 78 ILE A C 1
ATOM 630 O O . ILE A 1 78 ? -10.594 -13.922 -10.953 1 98.38 78 ILE A O 1
ATOM 634 N N . HIS A 1 79 ? -10.508 -12.148 -9.664 1 98.75 79 HIS A N 1
ATOM 635 C CA . HIS A 1 79 ? -9.078 -12.281 -9.406 1 98.75 79 HIS A CA 1
ATOM 636 C C . HIS A 1 79 ? -8.758 -13.617 -8.742 1 98.75 79 HIS A C 1
ATOM 638 O O . HIS A 1 79 ? -7.953 -14.391 -9.258 1 98.75 79 HIS A O 1
ATOM 644 N N . ARG A 1 80 ? -9.414 -13.914 -7.629 1 98.25 80 ARG A N 1
ATOM 645 C CA . ARG A 1 80 ? -9.078 -15.086 -6.824 1 98.25 80 ARG A CA 1
ATOM 646 C C . ARG A 1 80 ? -9.531 -16.375 -7.512 1 98.25 80 ARG A C 1
ATOM 648 O O . ARG A 1 80 ? -9.07 -17.453 -7.168 1 98.25 80 ARG A O 1
ATOM 655 N N . ALA A 1 81 ? -10.422 -16.234 -8.445 1 97.38 81 ALA A N 1
ATOM 656 C CA . ALA A 1 81 ? -11 -17.422 -9.078 1 97.38 81 ALA A CA 1
ATOM 657 C C . ALA A 1 81 ? -10.273 -17.75 -10.383 1 97.38 81 ALA A C 1
ATOM 659 O O . ALA A 1 81 ? -10.516 -18.781 -10.992 1 97.38 81 ALA A O 1
ATOM 660 N N . SER A 1 82 ? -9.406 -16.938 -10.875 1 97.81 82 SER A N 1
ATOM 661 C CA . SER A 1 82 ? -8.758 -17.125 -12.164 1 97.81 82 SER A CA 1
ATOM 662 C C . SER A 1 82 ? -7.723 -18.25 -12.094 1 97.81 82 SER A C 1
ATOM 664 O O . SER A 1 82 ? -7.121 -18.484 -11.047 1 97.81 82 SER A O 1
ATOM 666 N N . GLU A 1 83 ? -7.527 -18.891 -13.195 1 96.88 83 GLU A N 1
ATOM 667 C CA . GLU A 1 83 ? -6.48 -19.906 -13.281 1 96.88 83 GLU A CA 1
ATOM 668 C C . GLU A 1 83 ? -5.102 -19.312 -13.031 1 96.88 83 GLU A C 1
ATOM 670 O O . GLU A 1 83 ? -4.242 -19.938 -12.422 1 96.88 83 GLU A O 1
ATOM 675 N N . ALA A 1 84 ? -4.938 -18.109 -13.539 1 97.88 84 ALA A N 1
ATOM 676 C CA . ALA A 1 84 ? -3.662 -17.422 -13.359 1 97.88 84 ALA A CA 1
ATOM 677 C C . ALA A 1 84 ? -3.375 -17.188 -11.875 1 97.88 84 ALA A C 1
ATOM 679 O O . ALA A 1 84 ? -2.25 -17.391 -11.414 1 97.88 84 ALA A O 1
ATOM 680 N N . PHE A 1 85 ? -4.355 -16.75 -11.094 1 98.56 85 PHE A N 1
ATOM 681 C CA . PHE A 1 85 ? -4.176 -16.531 -9.664 1 98.56 85 PHE A CA 1
ATOM 682 C C . PHE A 1 85 ? -3.885 -17.859 -8.953 1 98.56 85 PHE A C 1
ATOM 684 O O . PHE A 1 85 ? -2.994 -17.922 -8.109 1 98.56 85 PHE A O 1
ATOM 691 N N . LEU A 1 86 ? -4.664 -18.891 -9.281 1 97.56 86 LEU A N 1
ATOM 692 C CA . LEU A 1 86 ? -4.473 -20.172 -8.633 1 97.56 86 LEU A CA 1
ATOM 693 C C . LEU A 1 86 ? -3.068 -20.703 -8.883 1 97.56 86 LEU A C 1
ATOM 695 O O . LEU A 1 86 ? -2.445 -21.281 -7.98 1 97.56 86 LEU A O 1
ATOM 699 N N . ALA A 1 87 ? -2.543 -20.562 -10.086 1 97.12 87 ALA A N 1
ATOM 700 C CA . ALA A 1 87 ? -1.171 -20.953 -10.398 1 97.12 87 ALA A CA 1
ATOM 701 C C . ALA A 1 87 ? -0.17 -20.125 -9.594 1 97.12 87 ALA A C 1
ATOM 703 O O . ALA A 1 87 ? 0.786 -20.672 -9.039 1 97.12 87 ALA A O 1
ATOM 704 N N . PHE A 1 88 ? -0.373 -18.812 -9.516 1 98.12 88 PHE A N 1
ATOM 705 C CA . PHE A 1 88 ? 0.493 -17.922 -8.758 1 98.12 88 PHE A CA 1
ATOM 706 C C . PHE A 1 88 ? 0.489 -18.297 -7.277 1 98.12 88 PHE A C 1
ATOM 708 O O . PHE A 1 88 ? 1.547 -18.391 -6.652 1 98.12 88 PHE A O 1
ATOM 715 N N . ARG A 1 89 ? -0.695 -18.516 -6.754 1 97.62 89 ARG A N 1
ATOM 716 C CA . ARG A 1 89 ? -0.852 -18.859 -5.348 1 97.62 89 ARG A CA 1
ATOM 717 C C . ARG A 1 89 ? -0.103 -20.156 -5.02 1 97.62 89 ARG A C 1
ATOM 719 O O . ARG A 1 89 ? 0.505 -20.266 -3.955 1 97.62 89 ARG A O 1
ATOM 726 N N . SER A 1 90 ? -0.179 -21.141 -5.895 1 97.81 90 SER A N 1
ATOM 727 C CA . SER A 1 90 ? 0.538 -22.406 -5.715 1 97.81 90 SER A CA 1
ATOM 728 C C . SER A 1 90 ? 2.045 -22.172 -5.664 1 97.81 90 SER A C 1
ATOM 730 O O . SER A 1 90 ? 2.732 -22.734 -4.805 1 97.81 90 SER A O 1
ATOM 732 N N . THR A 1 91 ? 2.559 -21.359 -6.602 1 98 91 THR A N 1
ATOM 733 C CA . THR A 1 91 ? 3.979 -21.031 -6.605 1 98 91 THR A CA 1
ATOM 734 C C . THR A 1 91 ? 4.371 -20.328 -5.312 1 98 91 THR A C 1
ATOM 736 O O . THR A 1 91 ? 5.371 -20.672 -4.684 1 98 91 THR A O 1
ATOM 739 N N . LEU A 1 92 ? 3.561 -19.328 -4.883 1 98.44 92 LEU A N 1
ATOM 740 C CA . LEU A 1 92 ? 3.842 -18.594 -3.658 1 98.44 92 LEU A CA 1
ATOM 741 C C . LEU A 1 92 ? 3.889 -19.531 -2.457 1 98.44 92 LEU A C 1
ATOM 743 O O . LEU A 1 92 ? 4.797 -19.453 -1.629 1 98.44 92 LEU A O 1
ATOM 747 N N . ALA A 1 93 ? 2.941 -20.422 -2.438 1 98.25 93 ALA A N 1
ATOM 748 C CA . ALA A 1 93 ? 2.893 -21.375 -1.339 1 98.25 93 ALA A CA 1
ATOM 749 C C . ALA A 1 93 ? 4.156 -22.234 -1.297 1 98.25 93 ALA A C 1
ATOM 751 O O . ALA A 1 93 ? 4.691 -22.516 -0.22 1 98.25 93 ALA A O 1
ATOM 752 N N . SER A 1 94 ? 4.625 -22.641 -2.412 1 98.5 94 SER A N 1
ATOM 753 C CA . SER A 1 94 ? 5.809 -23.484 -2.479 1 98.5 94 SER A CA 1
ATOM 754 C C . SER A 1 94 ? 7.047 -22.75 -1.991 1 98.5 94 SER A C 1
ATOM 756 O O . SER A 1 94 ? 8.023 -23.375 -1.564 1 98.5 94 SER A O 1
ATOM 758 N N . LEU A 1 95 ? 7.082 -21.406 -2.074 1 98.75 95 LEU A N 1
ATOM 759 C CA . LEU A 1 95 ? 8.211 -20.594 -1.631 1 98.75 95 LEU A CA 1
ATOM 760 C C . LEU A 1 95 ? 8.172 -20.391 -0.119 1 98.75 95 LEU A C 1
ATOM 762 O O . LEU A 1 95 ? 9.148 -19.922 0.472 1 98.75 95 LEU A O 1
ATOM 766 N N . ASP A 1 96 ? 7.047 -20.703 0.551 1 98.44 96 ASP A N 1
ATOM 767 C CA . ASP A 1 96 ? 6.867 -20.797 1.996 1 98.44 96 ASP A CA 1
ATOM 768 C C . ASP A 1 96 ? 7.23 -19.469 2.674 1 98.44 96 ASP A C 1
ATOM 770 O O . ASP A 1 96 ? 8.055 -19.453 3.592 1 98.44 96 ASP A O 1
ATOM 774 N N . PRO A 1 97 ? 6.684 -18.422 2.254 1 98.81 97 PRO A N 1
ATOM 775 C CA . PRO A 1 97 ? 6.934 -17.156 2.953 1 98.81 97 PRO A CA 1
ATOM 776 C C . PRO A 1 97 ? 6.145 -17.031 4.254 1 98.81 97 PRO A C 1
ATOM 778 O O . PRO A 1 97 ? 5.133 -17.719 4.434 1 98.81 97 PRO A O 1
ATOM 781 N N . VAL A 1 98 ? 6.703 -16.219 5.203 1 98.75 98 VAL A N 1
A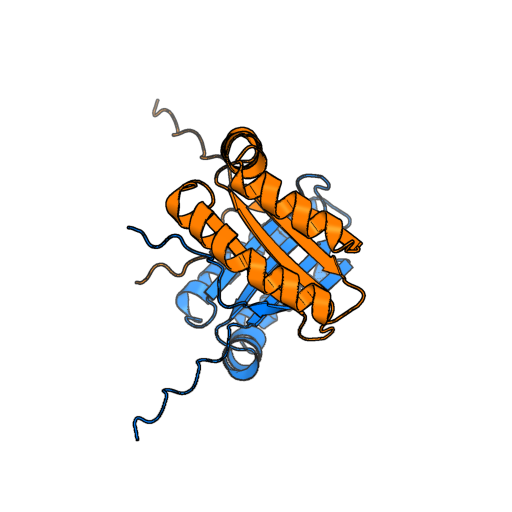TOM 782 C CA . VAL A 1 98 ? 5.828 -15.648 6.227 1 98.75 98 VAL A CA 1
ATOM 783 C C . VAL A 1 98 ? 4.922 -14.594 5.602 1 98.75 98 VAL A C 1
ATOM 785 O O . VAL A 1 98 ? 5.398 -13.664 4.941 1 98.75 98 VAL A O 1
ATOM 788 N N . ILE A 1 99 ? 3.623 -14.703 5.754 1 98.75 99 ILE A N 1
ATOM 789 C CA . ILE A 1 99 ? 2.658 -13.836 5.09 1 98.75 99 ILE A CA 1
ATOM 790 C C . ILE A 1 99 ? 1.926 -12.992 6.133 1 98.75 99 ILE A C 1
ATOM 792 O O . ILE A 1 99 ? 1.414 -13.516 7.121 1 98.75 99 ILE A O 1
ATOM 796 N N . ASP A 1 100 ? 1.915 -11.734 5.965 1 98.62 100 ASP A N 1
ATOM 797 C CA . ASP A 1 100 ? 1.147 -10.781 6.762 1 98.62 100 ASP A CA 1
ATOM 798 C C . ASP A 1 100 ? 0.323 -9.859 5.867 1 98.62 100 ASP A C 1
ATOM 800 O O . ASP A 1 100 ? 0.862 -8.938 5.25 1 98.62 100 ASP A O 1
ATOM 804 N N . GLY A 1 101 ? -0.986 -10.117 5.773 1 98.69 101 GLY A N 1
ATOM 805 C CA . GLY A 1 101 ? -1.875 -9.391 4.879 1 98.69 101 GLY A CA 1
ATOM 806 C C . GLY A 1 101 ? -2.967 -8.633 5.613 1 98.69 101 GLY A C 1
ATOM 807 O O . GLY A 1 101 ? -3.516 -9.125 6.598 1 98.69 101 GLY A O 1
ATOM 808 N N . HIS A 1 102 ? -3.252 -7.488 5.188 1 98.75 102 HIS A N 1
ATOM 809 C CA . HIS A 1 102 ? -4.32 -6.656 5.73 1 98.75 102 HIS A CA 1
ATOM 810 C C . HIS A 1 102 ? -5.102 -5.969 4.617 1 98.75 102 HIS A C 1
ATOM 812 O O . HIS A 1 102 ? -4.52 -5.535 3.619 1 98.75 102 HIS A O 1
ATOM 818 N N . SER A 1 103 ? -6.406 -5.801 4.82 1 98.81 103 SER A N 1
ATOM 819 C CA . SER A 1 103 ? -7.266 -5.199 3.807 1 98.81 103 SER A CA 1
ATOM 820 C C . SER A 1 103 ? -7.855 -3.881 4.301 1 98.81 103 SER A C 1
ATOM 822 O O . SER A 1 103 ? -7.973 -3.658 5.508 1 98.81 103 SER A O 1
ATOM 824 N N . TYR A 1 104 ? -8.195 -3.078 3.359 1 98.62 104 TYR A N 1
ATOM 825 C CA . TYR A 1 104 ? -8.602 -1.7 3.613 1 98.62 104 TYR A CA 1
ATOM 826 C C . TYR A 1 104 ? -9.625 -1.237 2.582 1 98.62 104 TYR A C 1
ATOM 828 O O . TYR A 1 104 ? -9.633 -1.718 1.447 1 98.62 104 TYR A O 1
ATOM 836 N N . TRP A 1 105 ? -10.422 -0.292 2.977 1 98.19 105 TRP A N 1
ATOM 837 C CA . TRP A 1 105 ? -11.219 0.503 2.053 1 98.19 105 TRP A CA 1
ATOM 838 C C . TRP A 1 105 ? -10.5 1.795 1.679 1 98.19 105 TRP A C 1
ATOM 840 O O . TRP A 1 105 ? -9.992 2.502 2.551 1 98.19 105 TRP A O 1
ATOM 850 N N . GLU A 1 106 ? -10.445 2.064 0.38 1 97 106 GLU A N 1
ATOM 851 C CA . GLU A 1 106 ? -9.867 3.32 -0.081 1 97 106 GLU A CA 1
ATOM 852 C C . GLU A 1 106 ? -10.625 4.52 0.479 1 97 106 GLU A C 1
ATOM 854 O O . GLU A 1 106 ? -11.852 4.492 0.584 1 97 106 GLU A O 1
ATOM 859 N N . GLY A 1 107 ? -9.82 5.551 0.837 1 93.31 107 GLY A N 1
ATOM 860 C CA . GLY A 1 107 ? -10.445 6.805 1.232 1 93.31 107 GLY A CA 1
ATOM 861 C C . GLY A 1 107 ? -10.898 7.641 0.053 1 93.31 107 GLY A C 1
ATOM 862 O O . GLY A 1 107 ? -10.781 7.219 -1.099 1 93.31 107 GLY A O 1
ATOM 863 N N . SER A 1 108 ? -11.406 8.781 0.299 1 89.38 108 SER A N 1
ATOM 864 C CA . SER A 1 108 ? -12.047 9.555 -0.756 1 89.38 108 SER A CA 1
ATOM 865 C C . SER A 1 108 ? -11.188 10.75 -1.162 1 89.38 108 SER A C 1
ATOM 867 O O . SER A 1 108 ? -11.484 11.43 -2.145 1 89.38 108 SER A O 1
ATOM 869 N N . SER A 1 109 ? -10.109 10.961 -0.569 1 91.94 109 SER A N 1
ATOM 870 C CA . SER A 1 109 ? -9.422 12.227 -0.812 1 91.94 109 SER A CA 1
ATOM 871 C C . SER A 1 109 ? -8.055 12 -1.442 1 91.94 109 SER A C 1
ATOM 873 O O . SER A 1 109 ? -7.438 12.938 -1.948 1 91.94 109 SER A O 1
ATOM 875 N N . GLY A 1 110 ? -7.527 10.812 -1.406 1 95.62 110 GLY A N 1
ATOM 876 C CA . GLY A 1 110 ? -6.199 10.539 -1.935 1 95.62 110 GLY A CA 1
ATOM 877 C C . GLY A 1 110 ? -6.191 10.305 -3.434 1 95.62 110 GLY A C 1
ATOM 878 O O . GLY A 1 110 ? -7.145 10.664 -4.129 1 95.62 110 GLY A O 1
ATOM 879 N N . PHE A 1 111 ? -4.918 9.891 -3.938 1 94.31 111 PHE A N 1
ATOM 880 C CA . PHE A 1 111 ? -4.77 9.594 -5.355 1 94.31 111 PHE A CA 1
ATOM 881 C C . PHE A 1 111 ? -3.695 8.531 -5.574 1 94.31 111 PHE A C 1
ATOM 883 O O . PHE A 1 111 ? -2.707 8.484 -4.844 1 94.31 111 PHE A O 1
ATOM 890 N N . PHE A 1 112 ? -3.896 7.684 -6.555 1 92.19 112 PHE A N 1
ATOM 891 C CA . PHE A 1 112 ? -2.908 6.715 -7.016 1 92.19 112 PHE A CA 1
ATOM 892 C C . PHE A 1 112 ? -2.359 7.109 -8.383 1 92.19 112 PHE A C 1
ATOM 894 O O . PHE A 1 112 ? -1.408 6.5 -8.875 1 92.19 112 PHE A O 1
ATOM 901 N N . GLU A 1 113 ? -2.936 8.055 -9.031 1 79.94 113 GLU A N 1
ATOM 902 C CA . GLU A 1 113 ? -2.475 8.609 -10.297 1 79.94 113 GLU A CA 1
ATOM 903 C C . GLU A 1 113 ? -2.619 10.133 -10.312 1 79.94 113 GLU A C 1
ATOM 905 O O . GLU A 1 113 ? -3.486 10.688 -9.633 1 79.94 113 GLU A O 1
ATOM 910 N N . ARG A 1 114 ? -1.542 10.609 -10.898 1 71 114 ARG A N 1
ATOM 911 C CA . ARG A 1 114 ? -1.688 12.047 -11.109 1 71 114 ARG A CA 1
ATOM 912 C C . ARG A 1 114 ? -2.414 12.328 -12.422 1 71 114 ARG A C 1
ATOM 914 O O . ARG A 1 114 ? -2.191 11.648 -13.422 1 71 114 ARG A O 1
ATOM 921 N N . ALA A 1 115 ? -3.627 12.742 -12.25 1 50.19 115 ALA A N 1
ATOM 922 C CA . ALA A 1 115 ? -4.266 13.125 -13.508 1 50.19 115 ALA A CA 1
ATOM 923 C C . ALA A 1 115 ? -3.301 13.906 -14.398 1 50.19 115 ALA A C 1
ATOM 925 O O . ALA A 1 115 ? -2.461 14.656 -13.906 1 50.19 115 ALA A O 1
ATOM 926 N N . VAL A 1 116 ? -2.771 13.289 -15.469 1 39.66 116 VAL A N 1
ATOM 927 C CA . VAL A 1 116 ? -2.039 14.086 -16.453 1 39.66 116 VAL A CA 1
ATOM 928 C C . VAL A 1 116 ? -2.756 15.414 -16.672 1 39.66 116 VAL A C 1
ATOM 930 O O . VAL A 1 116 ? -3.92 15.438 -17.078 1 39.66 116 VAL A O 1
ATOM 933 N N . LEU A 1 117 ? -2.473 16.359 -15.914 1 31.78 117 LEU A N 1
ATOM 934 C CA . LEU A 1 117 ? -2.971 17.672 -16.328 1 31.78 117 LEU A CA 1
ATOM 935 C C . LEU A 1 117 ? -2.402 18.062 -17.688 1 31.78 117 LEU A C 1
ATOM 937 O O . LEU A 1 117 ? -1.241 17.766 -17.984 1 31.78 117 LEU A O 1
ATOM 941 N N . MET B 1 1 ? 28.266 2.773 -30.172 1 33.59 1 MET B N 1
ATOM 942 C CA . MET B 1 1 ? 28.266 2.338 -28.781 1 33.59 1 MET B CA 1
ATOM 943 C C . MET B 1 1 ? 27.141 3.01 -28 1 33.59 1 MET B C 1
ATOM 945 O O . MET B 1 1 ? 27.156 4.223 -27.781 1 33.59 1 MET B O 1
ATOM 949 N N . GLY B 1 2 ? 25.891 2.76 -28.25 1 38.75 2 GLY B N 1
ATOM 950 C CA . GLY B 1 2 ? 24.656 3.412 -27.828 1 38.75 2 GLY B CA 1
ATOM 951 C C . GLY B 1 2 ? 24.516 3.537 -26.328 1 38.75 2 GLY B C 1
ATOM 952 O O . GLY B 1 2 ? 24.703 2.559 -25.609 1 38.75 2 GLY B O 1
ATOM 953 N N . GLU B 1 3 ? 24.859 4.633 -25.766 1 42.5 3 GLU B N 1
ATOM 954 C CA . GLU B 1 3 ? 24.766 4.957 -24.344 1 42.5 3 GLU B CA 1
ATOM 955 C C . GLU B 1 3 ? 23.422 4.504 -23.766 1 42.5 3 GLU B C 1
ATOM 957 O O . GLU B 1 3 ? 22.359 4.863 -24.297 1 42.5 3 GLU B O 1
ATOM 962 N N . SER B 1 4 ? 23.328 3.209 -23.312 1 43.31 4 SER B N 1
ATOM 963 C CA . SER B 1 4 ? 22.141 2.691 -22.641 1 43.31 4 SER B CA 1
ATOM 964 C C . SER B 1 4 ? 21.531 3.734 -21.703 1 43.31 4 SER B C 1
ATOM 966 O O . SER B 1 4 ? 22.25 4.387 -20.953 1 43.31 4 SER B O 1
ATOM 968 N N . ALA B 1 5 ? 20.531 4.391 -22.031 1 51.25 5 ALA B N 1
ATOM 969 C CA . ALA B 1 5 ? 19.797 5.34 -21.203 1 51.25 5 ALA B CA 1
ATOM 970 C C . ALA B 1 5 ? 19.781 4.902 -19.734 1 51.25 5 ALA B C 1
ATOM 972 O O . ALA B 1 5 ? 19.578 3.725 -19.438 1 51.25 5 ALA B O 1
ATOM 973 N N . PRO B 1 6 ? 20.438 5.664 -18.891 1 55.12 6 PRO B N 1
ATOM 974 C CA . PRO B 1 6 ? 20.469 5.285 -17.484 1 55.12 6 PRO B CA 1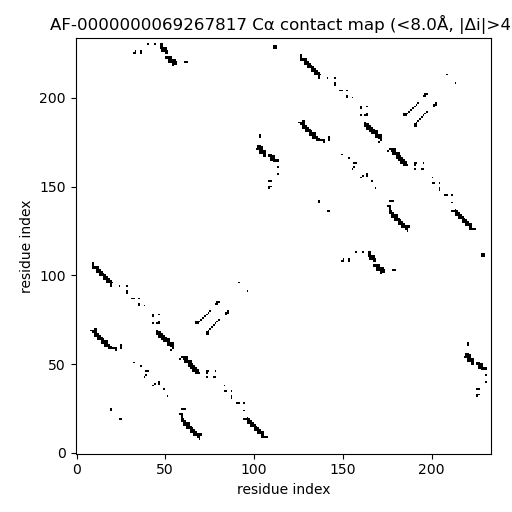
ATOM 975 C C . PRO B 1 6 ? 19.141 4.719 -16.984 1 55.12 6 PRO B C 1
ATOM 977 O O . PRO B 1 6 ? 18.078 5.137 -17.453 1 55.12 6 PRO B O 1
ATOM 980 N N . LYS B 1 7 ? 19.203 3.508 -16.562 1 59.41 7 LYS B N 1
ATOM 981 C CA . LYS B 1 7 ? 18 2.9 -16.016 1 59.41 7 LYS B CA 1
ATOM 982 C C . LYS B 1 7 ? 17.359 3.801 -14.953 1 59.41 7 LYS B C 1
ATOM 984 O O . LYS B 1 7 ? 18.016 4.211 -14 1 59.41 7 LYS B O 1
ATOM 989 N N . ALA B 1 8 ? 16.219 4.395 -15.273 1 72.81 8 ALA B N 1
ATOM 990 C CA . ALA B 1 8 ? 15.5 5.262 -14.344 1 72.81 8 ALA B CA 1
ATOM 991 C C . ALA B 1 8 ? 15.375 4.602 -12.977 1 72.81 8 ALA B C 1
ATOM 993 O O . ALA B 1 8 ? 15.195 3.385 -12.875 1 72.81 8 ALA B O 1
ATOM 994 N N . LYS B 1 9 ? 15.859 5.312 -11.906 1 85.19 9 LYS B N 1
ATOM 995 C CA . LYS B 1 9 ? 15.688 4.84 -10.539 1 85.19 9 LYS B CA 1
ATOM 996 C C . LYS B 1 9 ? 14.227 4.527 -10.242 1 85.19 9 LYS B C 1
ATOM 998 O O . LYS B 1 9 ? 13.328 5.273 -10.641 1 85.19 9 LYS B O 1
ATOM 1003 N N . PRO B 1 10 ? 14.016 3.391 -9.609 1 93.88 10 PRO B N 1
ATOM 1004 C CA . PRO B 1 10 ? 12.625 3.072 -9.273 1 93.88 10 PRO B CA 1
ATOM 1005 C C . PRO B 1 10 ? 12.008 4.074 -8.305 1 93.88 10 PRO B C 1
ATOM 1007 O O . PRO B 1 10 ? 12.719 4.684 -7.5 1 93.88 10 PRO B O 1
ATOM 1010 N N . ALA B 1 11 ? 10.766 4.266 -8.438 1 97 11 ALA B N 1
ATOM 1011 C CA . ALA B 1 11 ? 10.047 5.062 -7.441 1 97 11 ALA B CA 1
ATOM 1012 C C . ALA B 1 11 ? 10.227 4.492 -6.039 1 97 11 ALA B C 1
ATOM 1014 O O . ALA B 1 11 ? 10.578 3.318 -5.883 1 97 11 ALA B O 1
ATOM 1015 N N . TRP B 1 12 ? 10.109 5.355 -5.086 1 98.31 12 TRP B N 1
ATOM 1016 C CA . TRP B 1 12 ? 10.25 5.016 -3.676 1 98.31 12 TRP B CA 1
ATOM 1017 C C . TRP B 1 12 ? 8.914 5.148 -2.947 1 98.31 12 TRP B C 1
ATOM 1019 O O . TRP B 1 12 ? 8.211 6.152 -3.098 1 98.31 12 TRP B O 1
ATOM 1029 N N . CYS B 1 13 ? 8.531 4.105 -2.203 1 98.62 13 CYS B N 1
ATOM 1030 C CA . CYS B 1 13 ? 7.219 4.066 -1.567 1 98.62 13 CYS B CA 1
ATOM 1031 C C . CYS B 1 13 ? 7.348 3.963 -0.053 1 98.62 13 CYS B C 1
ATOM 1033 O O . CYS B 1 13 ? 8.305 3.377 0.454 1 98.62 13 CYS B O 1
ATOM 1035 N N . LEU B 1 14 ? 6.461 4.562 0.648 1 98.88 14 LEU B N 1
ATOM 1036 C CA . LEU B 1 14 ? 6.316 4.492 2.098 1 98.88 14 LEU B CA 1
ATOM 1037 C C . LEU B 1 14 ? 4.918 4.023 2.48 1 98.88 14 LEU B C 1
ATOM 1039 O O . LEU B 1 14 ? 3.922 4.543 1.966 1 98.88 14 LEU B O 1
ATOM 1043 N N . VAL B 1 15 ? 4.859 2.959 3.244 1 98.88 15 VAL B N 1
ATOM 1044 C CA . VAL B 1 15 ? 3.615 2.449 3.807 1 98.88 15 VAL B CA 1
ATOM 1045 C C . VAL B 1 15 ? 3.594 2.686 5.316 1 98.88 15 VAL B C 1
ATOM 1047 O O . VAL B 1 15 ? 4.453 2.18 6.043 1 98.88 15 VAL B O 1
ATOM 1050 N N . VAL B 1 16 ? 2.617 3.469 5.785 1 98.88 16 VAL B N 1
ATOM 1051 C CA . VAL B 1 16 ? 2.551 3.857 7.191 1 98.88 16 VAL B CA 1
ATOM 1052 C C . VAL B 1 16 ? 1.223 3.4 7.789 1 98.88 16 VAL B C 1
ATOM 1054 O O . VAL B 1 16 ? 0.157 3.877 7.391 1 98.88 16 VAL B O 1
ATOM 1057 N N . CYS B 1 17 ? 1.262 2.486 8.672 1 98.88 17 CYS B N 1
ATOM 1058 C CA . CYS B 1 17 ? 0.089 2.068 9.438 1 98.88 17 CYS B CA 1
ATOM 1059 C C . CYS B 1 17 ? -0.048 2.883 10.719 1 98.88 17 CYS B C 1
ATOM 1061 O O . CYS B 1 17 ? 0.917 3.031 11.469 1 98.88 17 CYS B O 1
ATOM 1063 N N . LEU B 1 18 ? -1.174 3.441 10.891 1 98.88 18 LEU B N 1
ATOM 1064 C CA . LEU B 1 18 ? -1.491 4.23 12.078 1 98.88 18 LEU B CA 1
ATOM 1065 C C . LEU B 1 18 ? -2.629 3.594 12.867 1 98.88 18 LEU B C 1
ATOM 1067 O O . LEU B 1 18 ? -3.654 3.219 12.297 1 98.88 18 LEU B O 1
ATOM 1071 N N . LYS B 1 19 ? -2.441 3.461 14.117 1 98.88 19 LYS B N 1
ATOM 1072 C CA . LYS B 1 19 ? -3.498 2.986 15.008 1 98.88 19 LYS B CA 1
ATOM 1073 C C . LYS B 1 19 ? -3.818 4.02 16.078 1 98.88 19 LYS B C 1
ATOM 1075 O O . LYS B 1 19 ? -2.914 4.539 16.734 1 98.88 19 LYS B O 1
ATOM 1080 N N . PHE B 1 20 ? -5.02 4.289 16.234 1 98.88 20 PHE B N 1
ATOM 1081 C CA . PHE B 1 20 ? -5.496 5.293 17.172 1 98.88 20 PHE B CA 1
ATOM 1082 C C . PHE B 1 20 ? -6.266 4.641 18.312 1 98.88 20 PHE B C 1
ATOM 1084 O O . PHE B 1 20 ? -6.512 3.434 18.297 1 98.88 20 PHE B O 1
ATOM 1091 N N . ASP B 1 21 ? -6.625 5.457 19.328 1 98.62 21 ASP B N 1
ATOM 1092 C CA . ASP B 1 21 ? -7.336 4.91 20.469 1 98.62 21 ASP B CA 1
ATOM 1093 C C . ASP B 1 21 ? -8.781 5.406 20.516 1 98.62 21 ASP B C 1
ATOM 1095 O O . ASP B 1 21 ? -9.508 5.152 21.484 1 98.62 21 ASP B O 1
ATOM 1099 N N . SER B 1 22 ? -9.234 6.145 19.438 1 98.5 22 SER B N 1
ATOM 1100 C CA . SER B 1 22 ? -10.625 6.586 19.375 1 98.5 22 SER B CA 1
ATOM 1101 C C . SER B 1 22 ? -11.031 6.91 17.938 1 98.5 22 SER B C 1
ATOM 1103 O O . SER B 1 22 ? -10.195 7.305 17.125 1 98.5 22 SER B O 1
ATOM 1105 N N . ASP B 1 23 ? -12.328 6.797 17.703 1 98.06 23 ASP B N 1
ATOM 1106 C CA . ASP B 1 23 ? -12.891 7.129 16.406 1 98.06 23 ASP B CA 1
ATOM 1107 C C . ASP B 1 23 ? -12.742 8.617 16.094 1 98.06 23 ASP B C 1
ATOM 1109 O O . ASP B 1 23 ? -12.555 9.008 14.945 1 98.06 23 ASP B O 1
ATOM 1113 N N . GLU B 1 24 ? -12.844 9.383 17.078 1 98.5 24 GLU B N 1
ATOM 1114 C CA . GLU B 1 24 ? -12.727 10.836 16.922 1 98.5 24 GLU B CA 1
ATOM 1115 C C . GLU B 1 24 ? -11.383 11.219 16.328 1 98.5 24 GLU B C 1
ATOM 1117 O O . GLU B 1 24 ? -11.305 12.109 15.477 1 98.5 24 GLU B O 1
ATOM 1122 N N . LYS B 1 25 ? -10.375 10.594 16.797 1 98.75 25 LYS B N 1
ATOM 1123 C CA . LYS B 1 25 ? -9.039 10.891 16.281 1 98.75 25 LYS B CA 1
ATOM 1124 C C . LYS B 1 25 ? -8.898 10.477 14.828 1 98.75 25 LYS B C 1
ATOM 1126 O O . LYS B 1 25 ? -8.273 11.18 14.031 1 98.75 25 LYS B O 1
ATOM 1131 N N . VAL B 1 26 ? -9.477 9.328 14.461 1 98.5 26 VAL B N 1
ATOM 1132 C CA . VAL B 1 26 ? -9.469 8.898 13.07 1 98.5 26 VAL B CA 1
ATOM 1133 C C . VAL B 1 26 ? -10.195 9.93 12.211 1 98.5 26 VAL B C 1
ATOM 1135 O O . VAL B 1 26 ? -9.727 10.297 11.133 1 98.5 26 VAL B O 1
ATOM 1138 N N . GLN B 1 27 ? -11.312 10.383 12.703 1 97.94 27 GLN B N 1
ATOM 1139 C CA . GLN B 1 27 ? -12.094 11.375 11.977 1 97.94 27 GLN B CA 1
ATOM 1140 C C . GLN B 1 27 ? -11.312 12.68 11.812 1 97.94 27 GLN B C 1
ATOM 1142 O O . GLN B 1 27 ? -11.328 13.289 10.75 1 97.94 27 GLN B O 1
ATOM 1147 N N . THR B 1 28 ? -10.672 13.117 12.883 1 98.31 28 THR B N 1
ATOM 1148 C CA . THR B 1 28 ? -9.852 14.32 12.82 1 98.31 28 THR B CA 1
ATOM 1149 C C . THR B 1 28 ? -8.766 14.188 11.758 1 98.31 28 THR B C 1
ATOM 1151 O O . THR B 1 28 ? -8.57 15.094 10.945 1 98.31 28 THR B O 1
ATOM 1154 N N . LEU B 1 29 ? -8.086 13.039 11.773 1 98.38 29 LEU B N 1
ATOM 1155 C CA . LEU B 1 29 ? -7.055 12.82 10.766 1 98.38 29 LEU B CA 1
ATOM 1156 C C . LEU B 1 29 ? -7.648 12.891 9.359 1 98.38 29 LEU B C 1
ATOM 1158 O O . LEU B 1 29 ? -7.062 13.5 8.461 1 98.38 29 LEU B O 1
ATOM 1162 N N . THR B 1 30 ? -8.742 12.227 9.148 1 97.62 30 THR B N 1
ATOM 1163 C CA . THR B 1 30 ? -9.391 12.195 7.84 1 97.62 30 THR B CA 1
ATOM 1164 C C . THR B 1 30 ? -9.688 13.602 7.348 1 97.62 30 THR B C 1
ATOM 1166 O O . THR B 1 30 ? -9.492 13.914 6.172 1 97.62 30 THR B O 1
ATOM 1169 N N . GLU B 1 31 ? -10.07 14.438 8.227 1 97.06 31 GLU B N 1
ATOM 1170 C CA . GLU B 1 31 ? -10.422 15.812 7.863 1 97.06 31 GLU B CA 1
ATOM 1171 C C . GLU B 1 31 ? -9.18 16.609 7.488 1 97.06 31 GLU B C 1
ATOM 1173 O O . GLU B 1 31 ? -9.211 17.406 6.543 1 97.06 31 GLU B O 1
ATOM 1178 N N . VAL B 1 32 ? -8.141 16.438 8.211 1 97.12 32 VAL B N 1
ATOM 1179 C CA . VAL B 1 32 ? -6.949 17.25 7.949 1 97.12 32 VAL B CA 1
ATOM 1180 C C . VAL B 1 32 ? -6.195 16.672 6.75 1 97.12 32 VAL B C 1
ATOM 1182 O O . VAL B 1 32 ? -5.363 17.359 6.148 1 97.12 32 VAL B O 1
ATOM 1185 N N . PHE B 1 33 ? -6.461 15.422 6.418 1 97.94 33 PHE B N 1
ATOM 1186 C CA . PHE B 1 33 ? -5.824 14.758 5.289 1 97.94 33 PHE B CA 1
ATOM 1187 C C . PHE B 1 33 ? -6.234 15.406 3.973 1 97.94 33 PHE B C 1
ATOM 1189 O O . PHE B 1 33 ? -5.418 15.547 3.062 1 97.94 33 PHE B O 1
ATOM 1196 N N . LYS B 1 34 ? -7.434 15.883 3.889 1 96.56 34 LYS B N 1
ATOM 1197 C CA . LYS B 1 34 ? -8.016 16.391 2.648 1 96.56 34 LYS B CA 1
ATOM 1198 C C . LYS B 1 34 ? -7.254 17.609 2.141 1 96.56 34 LYS B C 1
ATOM 1200 O O . LYS B 1 34 ? -6.766 17.609 1.01 1 96.56 34 LYS B O 1
ATOM 1205 N N . PRO B 1 35 ? -7.105 18.656 2.916 1 96.62 35 PRO B N 1
ATOM 1206 C CA . PRO B 1 35 ? -6.352 19.812 2.42 1 96.62 35 PRO B CA 1
ATOM 1207 C C . PRO B 1 35 ? -4.879 19.484 2.178 1 96.62 35 PRO B C 1
ATOM 1209 O O . PRO B 1 35 ? -4.246 20.094 1.309 1 96.62 35 PRO B O 1
ATOM 1212 N N . PHE B 1 36 ? -4.305 18.547 2.893 1 98 36 PHE B N 1
ATOM 1213 C CA . PHE B 1 36 ? -2.924 18.141 2.674 1 98 36 PHE B CA 1
ATOM 1214 C C . PHE B 1 36 ? -2.764 17.5 1.297 1 98 36 PHE B C 1
ATOM 1216 O O . PHE B 1 36 ? -1.834 17.844 0.559 1 98 36 PHE B O 1
ATOM 1223 N N . VAL B 1 37 ? -3.66 16.641 0.971 1 97.5 37 VAL B N 1
ATOM 1224 C CA . VAL B 1 37 ? -3.652 15.992 -0.337 1 97.5 37 VAL B CA 1
ATOM 1225 C C . VAL B 1 37 ? -3.809 17.031 -1.435 1 97.5 37 VAL B C 1
ATOM 1227 O O . VAL B 1 37 ? -3.102 17 -2.445 1 97.5 37 VAL B O 1
ATOM 1230 N N . SER B 1 38 ? -4.723 17.969 -1.235 1 96.44 38 SER B N 1
ATOM 1231 C CA . SER B 1 38 ? -4.926 19.031 -2.215 1 96.44 38 SER B CA 1
ATOM 1232 C C . SER B 1 38 ? -3.639 19.812 -2.455 1 96.44 38 SER B C 1
ATOM 1234 O O . SER B 1 38 ? -3.301 20.125 -3.598 1 96.44 38 SER B O 1
ATOM 1236 N N . TYR B 1 39 ? -2.961 20.172 -1.408 1 97.56 39 TYR B N 1
ATOM 1237 C CA . TYR B 1 39 ? -1.681 20.859 -1.529 1 97.56 39 TYR B CA 1
ATOM 1238 C C . TYR B 1 39 ? -0.711 20.062 -2.395 1 97.56 39 TYR B C 1
ATOM 1240 O O . TYR B 1 39 ? -0.081 20.609 -3.301 1 97.56 39 TYR B O 1
ATOM 1248 N N . MET B 1 40 ? -0.521 18.719 -2.098 1 97.19 40 MET B N 1
ATOM 1249 C CA . MET B 1 40 ? 0.436 17.891 -2.816 1 97.19 40 MET B CA 1
ATOM 1250 C C . MET B 1 40 ? 0.08 17.797 -4.297 1 97.19 40 MET B C 1
ATOM 1252 O O . MET B 1 40 ? 0.963 17.828 -5.156 1 97.19 40 MET B O 1
ATOM 1256 N N . LYS B 1 41 ? -1.192 17.641 -4.566 1 96.12 41 LYS B N 1
ATOM 1257 C CA . LYS B 1 41 ? -1.625 17.594 -5.957 1 96.12 41 LYS B CA 1
ATOM 1258 C C . LYS B 1 41 ? -1.221 18.859 -6.711 1 96.12 41 LYS B C 1
ATOM 1260 O O . LYS B 1 41 ? -0.863 18.797 -7.887 1 96.12 41 LYS B O 1
ATOM 1265 N N . GLU B 1 42 ? -1.195 19.922 -6.039 1 95.94 42 GLU B N 1
ATOM 1266 C CA . GLU B 1 42 ? -0.93 21.219 -6.68 1 95.94 42 GLU B CA 1
ATOM 1267 C C . GLU B 1 42 ? 0.563 21.531 -6.691 1 95.94 42 GLU B C 1
ATOM 1269 O O . GLU B 1 42 ? 1.069 22.125 -7.641 1 95.94 42 GLU B O 1
ATOM 1274 N N . HIS B 1 43 ? 1.294 21.078 -5.695 1 97.5 43 HIS B N 1
ATOM 1275 C CA . HIS B 1 43 ? 2.607 21.672 -5.504 1 97.5 43 HIS B CA 1
ATOM 1276 C C . HIS B 1 43 ? 3.711 20.625 -5.566 1 97.5 43 HIS B C 1
ATOM 1278 O O . HIS B 1 43 ? 4.895 20.969 -5.609 1 97.5 43 HIS B O 1
ATOM 1284 N N . GLU B 1 44 ? 3.332 19.359 -5.547 1 97.88 44 GLU B N 1
ATOM 1285 C CA . GLU B 1 44 ? 4.332 18.297 -5.527 1 97.88 44 GLU B CA 1
ATOM 1286 C C . GLU B 1 44 ? 4.109 17.312 -6.672 1 97.88 44 GLU B C 1
ATOM 1288 O O . GLU B 1 44 ? 3.686 16.172 -6.445 1 97.88 44 GLU B O 1
ATOM 1293 N N . PRO B 1 45 ? 4.539 17.656 -7.883 1 97.06 45 PRO B N 1
ATOM 1294 C CA . PRO B 1 45 ? 4.305 16.766 -9.023 1 97.06 45 PRO B CA 1
ATOM 1295 C C . PRO B 1 45 ? 5.078 15.453 -8.914 1 97.06 45 PRO B C 1
ATOM 1297 O O . PRO B 1 45 ? 4.746 14.484 -9.602 1 97.06 45 PRO B O 1
ATOM 1300 N N . THR B 1 46 ? 6.102 15.406 -7.98 1 96.81 46 THR B N 1
ATOM 1301 C CA . THR B 1 46 ? 6.93 14.211 -7.871 1 96.81 46 THR B CA 1
ATOM 1302 C C . THR B 1 46 ? 6.414 13.289 -6.762 1 96.81 46 THR B C 1
ATOM 1304 O O . THR B 1 46 ? 7.008 12.25 -6.488 1 96.81 46 THR B O 1
ATOM 1307 N N . THR B 1 47 ? 5.328 13.695 -6.078 1 97.69 47 THR B N 1
ATOM 1308 C CA . THR B 1 47 ? 4.504 12.766 -5.312 1 97.69 47 THR B CA 1
ATOM 1309 C C . THR B 1 47 ? 3.52 12.039 -6.223 1 97.69 47 THR B C 1
ATOM 1311 O O . THR B 1 47 ? 2.553 12.633 -6.707 1 97.69 47 THR B O 1
ATOM 1314 N N . LEU B 1 48 ? 3.719 10.805 -6.418 1 96.5 48 LEU B N 1
ATOM 1315 C CA . LEU B 1 48 ? 3.041 10.047 -7.465 1 96.5 48 LEU B CA 1
ATOM 1316 C C . LEU B 1 48 ? 1.738 9.445 -6.949 1 96.5 48 LEU B C 1
ATOM 1318 O O .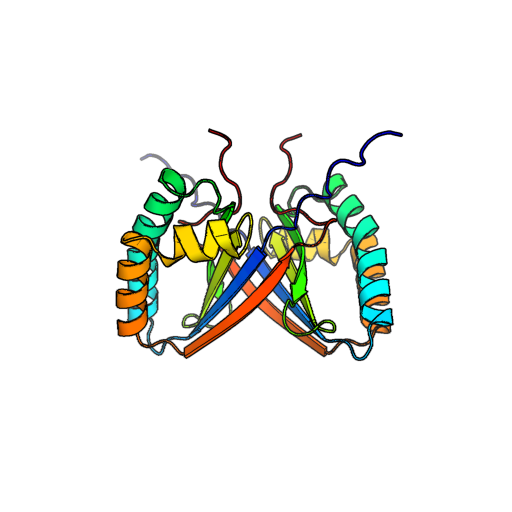 LEU B 1 48 ? 0.796 9.242 -7.715 1 96.5 48 LEU B O 1
ATOM 1322 N N . ALA B 1 49 ? 1.697 9.125 -5.734 1 97.06 49 ALA B N 1
ATOM 1323 C CA . ALA B 1 49 ? 0.509 8.641 -5.039 1 97.06 49 ALA B CA 1
ATOM 1324 C C . ALA B 1 49 ? 0.537 9.031 -3.564 1 97.06 49 ALA B C 1
ATOM 1326 O O . ALA B 1 49 ? 1.6 9.047 -2.939 1 97.06 49 ALA B O 1
ATOM 1327 N N . PHE B 1 50 ? -0.586 9.352 -3.004 1 98.12 50 PHE B N 1
ATOM 1328 C CA . PHE B 1 50 ? -0.782 9.664 -1.592 1 98.12 50 PHE B CA 1
ATOM 1329 C C . PHE B 1 50 ? -2.223 9.398 -1.174 1 98.12 50 PHE B C 1
ATOM 1331 O O . PHE B 1 50 ? -3.117 10.195 -1.462 1 98.12 50 PHE B O 1
ATOM 1338 N N . GLU B 1 51 ? -2.441 8.266 -0.504 1 97.5 51 GLU B N 1
ATOM 1339 C CA . GLU B 1 51 ? -3.793 7.805 -0.201 1 97.5 51 GLU B CA 1
ATOM 1340 C C . GLU B 1 51 ? -3.891 7.285 1.229 1 97.5 51 GLU B C 1
ATOM 1342 O O . GLU B 1 51 ? -3.02 6.543 1.688 1 97.5 51 GLU B O 1
ATOM 1347 N N . MET B 1 52 ? -4.867 7.73 1.924 1 98.38 52 MET B N 1
ATOM 1348 C CA . MET B 1 52 ? -5.23 7.133 3.205 1 98.38 52 MET B CA 1
ATOM 1349 C C . MET B 1 52 ? -6.367 6.129 3.035 1 98.38 52 MET B C 1
ATOM 1351 O O . MET B 1 52 ? -7.395 6.449 2.439 1 98.38 52 MET B O 1
ATOM 1355 N N . MET B 1 53 ? -6.188 4.934 3.516 1 98.38 53 MET B N 1
ATOM 1356 C CA . MET B 1 53 ? -7.184 3.869 3.459 1 98.38 53 MET B CA 1
ATOM 1357 C C . MET B 1 53 ? -7.551 3.391 4.859 1 98.38 53 MET B C 1
ATOM 1359 O O . MET B 1 53 ? -6.754 3.518 5.793 1 98.38 53 MET B O 1
ATOM 1363 N N . HIS B 1 54 ? -8.727 2.896 5 1 98.44 54 HIS B N 1
ATOM 1364 C CA . HIS B 1 54 ? -9.273 2.506 6.297 1 98.44 54 HIS B CA 1
ATOM 1365 C C . HIS B 1 54 ? -9.367 0.988 6.418 1 98.44 54 HIS B C 1
ATOM 1367 O O . HIS B 1 54 ? -9.914 0.325 5.535 1 98.44 54 HIS B O 1
ATOM 1373 N N . SER B 1 55 ? -8.828 0.458 7.551 1 98.75 55 SER B N 1
ATOM 1374 C CA . SER B 1 55 ? -8.938 -0.978 7.789 1 98.75 55 SER B CA 1
ATOM 1375 C C . SER B 1 55 ? -10.391 -1.436 7.754 1 98.75 55 SER B C 1
ATOM 1377 O O . SER B 1 55 ? -11.273 -0.772 8.305 1 98.75 55 SER B O 1
ATOM 1379 N N . ASP B 1 56 ? -10.602 -2.512 7.078 1 97.88 56 ASP B N 1
ATOM 1380 C CA . ASP B 1 56 ? -11.969 -3.018 7.043 1 97.88 56 ASP B CA 1
ATOM 1381 C C . ASP B 1 56 ? -12.242 -3.947 8.227 1 97.88 56 ASP B C 1
ATOM 1383 O O . ASP B 1 56 ? -13.344 -4.48 8.359 1 97.88 56 ASP B O 1
ATOM 1387 N N . LYS B 1 57 ? -11.289 -4.098 9.109 1 97.94 57 LYS B N 1
ATOM 1388 C CA . LYS B 1 57 ? -11.422 -4.996 10.25 1 97.94 57 LYS B CA 1
ATOM 1389 C C . LYS B 1 57 ? -11.359 -4.227 11.57 1 97.94 57 LYS B C 1
ATOM 1391 O O . LYS B 1 57 ? -11.867 -4.691 12.594 1 97.94 57 LYS B O 1
ATOM 1396 N N . ASP B 1 58 ? -10.672 -3.148 11.57 1 98.44 58 ASP B N 1
ATOM 1397 C CA . ASP B 1 58 ? -10.469 -2.332 12.766 1 98.44 58 ASP B CA 1
ATOM 1398 C C . ASP B 1 58 ? -10.695 -0.852 12.469 1 98.44 58 ASP B C 1
ATOM 1400 O O . ASP B 1 58 ? -9.867 -0.203 11.836 1 98.44 58 ASP B O 1
ATOM 1404 N N . PRO B 1 59 ? -11.742 -0.305 12.891 1 97.88 59 PRO B N 1
ATOM 1405 C CA . PRO B 1 59 ? -12.078 1.08 12.547 1 97.88 59 PRO B CA 1
ATOM 1406 C C . PRO B 1 59 ? -11.062 2.082 13.086 1 97.88 59 PRO B C 1
ATOM 1408 O O . PRO B 1 59 ? -11.078 3.256 12.711 1 97.88 59 PRO B O 1
ATOM 1411 N N . LEU B 1 60 ? -10.117 1.647 13.969 1 98.75 60 LEU B N 1
ATOM 1412 C CA . LEU B 1 60 ? -9.156 2.566 14.578 1 98.75 60 LEU B CA 1
ATOM 1413 C C . LEU B 1 60 ? -7.816 2.512 13.859 1 98.75 60 LEU B C 1
ATOM 1415 O O . LEU B 1 60 ? -6.848 3.137 14.297 1 98.75 60 LEU B O 1
ATOM 1419 N N . GLN B 1 61 ? -7.781 1.751 12.797 1 98.81 61 GLN B N 1
ATOM 1420 C CA . GLN B 1 61 ? -6.539 1.596 12.047 1 98.81 61 GLN B CA 1
ATOM 1421 C C . GLN B 1 61 ? -6.688 2.121 10.625 1 98.81 61 GLN B C 1
ATOM 1423 O O . GLN B 1 61 ? -7.664 1.809 9.938 1 98.81 61 GLN B O 1
ATOM 1428 N N . VAL B 1 62 ? -5.734 2.926 10.211 1 98.81 62 VAL B N 1
ATOM 1429 C CA . VAL B 1 62 ? -5.652 3.387 8.836 1 98.81 62 VAL B CA 1
ATOM 1430 C C . VAL B 1 62 ? -4.258 3.115 8.281 1 98.81 62 VAL B C 1
ATOM 1432 O O . VAL B 1 62 ? -3.318 2.869 9.039 1 98.81 62 VAL B O 1
ATOM 1435 N N . LEU B 1 63 ? -4.16 3.078 7.016 1 98.88 63 LEU B N 1
ATOM 1436 C CA . LEU B 1 63 ? -2.891 2.994 6.301 1 98.88 63 LEU B CA 1
ATOM 1437 C C . LEU B 1 63 ? -2.73 4.168 5.34 1 98.88 63 LEU B C 1
ATOM 1439 O O . LEU B 1 63 ? -3.65 4.488 4.582 1 98.88 63 LEU B O 1
ATOM 1443 N N . VAL B 1 64 ? -1.629 4.875 5.426 1 98.88 64 VAL B N 1
ATOM 1444 C CA . VAL B 1 64 ? -1.26 5.871 4.422 1 98.88 64 VAL B CA 1
ATOM 1445 C C . VAL B 1 64 ? -0.236 5.273 3.457 1 98.88 64 VAL B C 1
ATOM 1447 O O . VAL B 1 64 ? 0.85 4.863 3.871 1 98.88 64 VAL B O 1
ATOM 1450 N N . PHE B 1 65 ? -0.606 5.16 2.205 1 98.62 65 PHE B N 1
ATOM 1451 C CA . PHE B 1 6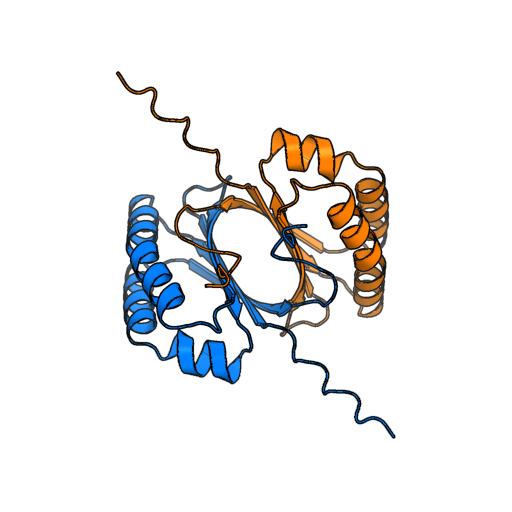5 ? 0.275 4.73 1.127 1 98.62 65 PHE B CA 1
ATOM 1452 C C . PHE B 1 65 ? 0.854 5.93 0.387 1 98.62 65 PHE B C 1
ATOM 1454 O O . PHE B 1 65 ? 0.11 6.797 -0.081 1 98.62 65 PHE B O 1
ATOM 1461 N N . GLU B 1 66 ? 2.188 5.996 0.302 1 98.75 66 GLU B N 1
ATOM 1462 C CA . GLU B 1 66 ? 2.896 7.117 -0.306 1 98.75 66 GLU B CA 1
ATOM 1463 C C . GLU B 1 66 ? 3.869 6.637 -1.379 1 98.75 66 GLU B C 1
ATOM 1465 O O . GLU B 1 66 ? 4.617 5.68 -1.164 1 98.75 66 GLU B O 1
ATOM 1470 N N . ARG B 1 67 ? 3.826 7.266 -2.541 1 98.06 67 ARG B N 1
ATOM 1471 C CA . ARG B 1 67 ? 4.715 6.949 -3.654 1 98.06 67 ARG B CA 1
ATOM 1472 C C . ARG B 1 67 ? 5.379 8.211 -4.199 1 98.06 67 ARG B C 1
ATOM 1474 O O . ARG B 1 67 ? 4.699 9.195 -4.504 1 98.06 67 ARG B O 1
ATOM 1481 N N . TYR B 1 68 ? 6.707 8.148 -4.297 1 97.81 68 TYR B N 1
ATOM 1482 C CA . TYR B 1 68 ? 7.504 9.289 -4.727 1 97.81 68 TYR B CA 1
ATOM 1483 C C . TYR B 1 68 ? 8.414 8.914 -5.887 1 97.81 68 TYR B C 1
ATOM 1485 O O . TYR B 1 68 ? 8.891 7.781 -5.965 1 97.81 68 TYR B O 1
ATOM 1493 N N . ALA B 1 69 ? 8.695 9.898 -6.688 1 97.12 69 ALA B N 1
ATOM 1494 C CA . ALA B 1 69 ? 9.602 9.68 -7.812 1 97.12 69 ALA B CA 1
ATOM 1495 C C . ALA B 1 69 ? 10.969 9.195 -7.328 1 97.12 69 ALA B C 1
ATOM 1497 O O . ALA B 1 69 ? 11.648 8.43 -8.023 1 97.12 69 ALA B O 1
ATOM 1498 N N . ASP B 1 70 ? 11.406 9.727 -6.238 1 97.44 70 ASP B N 1
ATOM 1499 C CA . ASP B 1 70 ? 12.633 9.258 -5.602 1 97.44 70 ASP B CA 1
ATOM 1500 C C . ASP B 1 70 ? 12.664 9.641 -4.121 1 97.44 70 ASP B C 1
ATOM 1502 O O . ASP B 1 70 ? 11.891 10.492 -3.68 1 97.44 70 ASP B O 1
ATOM 1506 N N . LYS B 1 71 ? 13.57 9.016 -3.4 1 97.81 71 LYS B N 1
ATOM 1507 C CA . LYS B 1 71 ? 13.656 9.227 -1.959 1 97.81 71 LYS B CA 1
ATOM 1508 C C . LYS B 1 71 ? 14.281 10.586 -1.641 1 97.81 71 LYS B C 1
ATOM 1510 O O . LYS B 1 71 ? 13.742 11.352 -0.838 1 97.81 71 LYS B O 1
ATOM 1515 N N . ASP B 1 72 ? 15.32 10.938 -2.236 1 97.62 72 ASP B N 1
ATOM 1516 C CA . ASP B 1 72 ? 16.172 12.047 -1.815 1 97.62 72 ASP B CA 1
ATOM 1517 C C . ASP B 1 72 ? 15.547 13.383 -2.199 1 97.62 72 ASP B C 1
ATOM 1519 O O . ASP B 1 72 ? 15.398 14.273 -1.354 1 97.62 72 ASP B O 1
ATOM 1523 N N . GLU B 1 73 ? 15.18 13.57 -3.479 1 97.81 73 GLU B N 1
ATOM 1524 C CA . GLU B 1 73 ? 14.656 14.859 -3.93 1 97.81 73 GLU B CA 1
ATOM 1525 C C . GLU B 1 73 ? 13.156 14.977 -3.641 1 97.81 73 GLU B C 1
ATOM 1527 O O . GLU B 1 73 ? 12.734 15.867 -2.896 1 97.81 73 GLU B O 1
ATOM 1532 N N . ALA B 1 74 ? 12.352 14.055 -4.141 1 98.19 74 ALA B N 1
ATOM 1533 C CA . ALA B 1 74 ? 10.891 14.156 -4.039 1 98.19 74 ALA B CA 1
ATOM 1534 C C . ALA B 1 74 ? 10.438 14.023 -2.588 1 98.19 74 ALA B C 1
ATOM 1536 O O . ALA B 1 74 ? 9.688 14.867 -2.09 1 98.19 74 ALA B O 1
ATOM 1537 N N . TYR B 1 75 ? 10.906 13.016 -1.889 1 98.56 75 TYR B N 1
ATOM 1538 C CA . TYR B 1 75 ? 10.43 12.758 -0.534 1 98.56 75 TYR B CA 1
ATOM 1539 C C . TYR B 1 75 ? 11.133 13.664 0.471 1 98.56 75 TYR B C 1
ATOM 1541 O O . TYR B 1 75 ? 10.477 14.43 1.18 1 98.56 75 TYR B O 1
ATOM 1549 N N . LEU B 1 76 ? 12.438 13.617 0.543 1 98.38 76 LEU B N 1
ATOM 1550 C CA . LEU B 1 76 ? 13.164 14.281 1.621 1 98.38 76 LEU B CA 1
ATOM 1551 C C . LEU B 1 76 ? 13.203 15.797 1.402 1 98.38 76 LEU B C 1
ATOM 1553 O O . LEU B 1 76 ? 12.938 16.562 2.328 1 98.38 76 LEU B O 1
ATOM 1557 N N . LYS B 1 77 ? 13.453 16.266 0.253 1 98.25 77 LYS B N 1
ATOM 1558 C CA . LYS B 1 77 ? 13.703 17.688 0.037 1 98.25 77 LYS B CA 1
ATOM 1559 C C . LYS B 1 77 ? 12.406 18.438 -0.235 1 98.25 77 LYS B C 1
ATOM 1561 O O . LYS B 1 77 ? 12.266 19.594 0.144 1 98.25 77 LYS B O 1
ATOM 1566 N N . ILE B 1 78 ? 11.461 17.828 -0.916 1 98.38 78 ILE B N 1
ATOM 1567 C CA . ILE B 1 78 ? 10.242 18.531 -1.282 1 98.38 78 ILE B CA 1
ATOM 1568 C C . ILE B 1 78 ? 9.133 18.203 -0.282 1 98.38 78 ILE B C 1
ATOM 1570 O O . ILE B 1 78 ? 8.648 19.094 0.424 1 98.38 78 ILE B O 1
ATOM 1574 N N . HIS B 1 79 ? 8.734 16.984 -0.202 1 98.75 79 HIS B N 1
ATOM 1575 C CA . HIS B 1 79 ? 7.57 16.609 0.591 1 98.75 79 HIS B CA 1
ATOM 1576 C C . HIS B 1 79 ? 7.801 16.875 2.074 1 98.75 79 HIS B C 1
ATOM 1578 O O . HIS B 1 79 ? 7.023 17.594 2.705 1 98.75 79 HIS B O 1
ATOM 1584 N N . ARG B 1 80 ? 8.875 16.359 2.631 1 98.25 80 ARG B N 1
ATOM 1585 C CA . ARG B 1 80 ? 9.109 16.422 4.07 1 98.25 80 ARG B CA 1
ATOM 1586 C C . ARG B 1 80 ? 9.5 17.828 4.5 1 98.25 80 ARG B C 1
ATOM 1588 O O . ARG B 1 80 ? 9.43 18.172 5.684 1 98.25 80 ARG B O 1
ATOM 1595 N N . ALA B 1 81 ? 9.914 18.641 3.557 1 97.44 81 ALA B N 1
ATOM 1596 C CA . ALA B 1 81 ? 10.406 19.969 3.887 1 97.44 81 ALA B CA 1
ATOM 1597 C C . ALA B 1 81 ? 9.312 21.016 3.721 1 97.44 81 ALA B C 1
ATOM 1599 O O . ALA B 1 81 ? 9.492 22.172 4.09 1 97.44 81 ALA B O 1
ATOM 1600 N N . SER B 1 82 ? 8.195 20.703 3.193 1 97.81 82 SER B N 1
ATOM 1601 C CA . SER B 1 82 ? 7.141 21.672 2.912 1 97.81 82 SER B CA 1
ATOM 1602 C C . SER B 1 82 ? 6.453 22.125 4.195 1 97.81 82 SER B C 1
ATOM 1604 O O . SER B 1 82 ? 6.363 21.375 5.16 1 97.81 82 SER B O 1
ATOM 1606 N N . GLU B 1 83 ? 5.973 23.328 4.176 1 96.81 83 GLU B N 1
ATOM 1607 C CA . GLU B 1 83 ? 5.191 23.844 5.301 1 96.81 83 GLU B CA 1
ATOM 1608 C C . GLU B 1 83 ? 3.934 23.016 5.523 1 96.81 83 GLU B C 1
ATOM 1610 O O . GLU B 1 83 ? 3.523 22.781 6.664 1 96.81 83 GLU B O 1
ATOM 1615 N N . ALA B 1 84 ? 3.346 22.609 4.41 1 97.88 84 ALA B N 1
ATOM 1616 C CA . ALA B 1 84 ? 2.137 21.797 4.492 1 97.88 84 ALA B CA 1
ATOM 1617 C C . ALA B 1 84 ? 2.412 20.469 5.211 1 97.88 84 ALA B C 1
ATOM 1619 O O . ALA B 1 84 ? 1.623 20.047 6.059 1 97.88 84 ALA B O 1
ATOM 1620 N N . PHE B 1 85 ? 3.518 19.797 4.91 1 98.56 85 PHE B N 1
ATOM 1621 C CA . PHE B 1 85 ? 3.873 18.547 5.578 1 98.56 85 PHE B CA 1
ATOM 1622 C C . PHE B 1 85 ? 4.141 18.797 7.059 1 98.56 85 PHE B C 1
ATOM 1624 O O . PHE B 1 85 ? 3.682 18.031 7.91 1 98.56 85 PHE B O 1
ATOM 1631 N N . LEU B 1 86 ? 4.902 19.828 7.359 1 97.56 86 LEU B N 1
ATOM 1632 C CA . LEU B 1 86 ? 5.238 20.109 8.75 1 97.56 86 LEU B CA 1
ATOM 1633 C C . LEU B 1 86 ? 3.979 20.375 9.57 1 97.56 86 LEU B C 1
ATOM 1635 O O . LEU B 1 86 ? 3.877 19.922 10.719 1 97.56 86 LEU B O 1
ATOM 1639 N N . ALA B 1 87 ? 3.018 21.078 9.023 1 97.12 87 ALA B N 1
ATOM 1640 C CA . ALA B 1 87 ? 1.735 21.297 9.688 1 97.12 87 ALA B CA 1
ATOM 1641 C C . ALA B 1 87 ? 0.989 19.984 9.891 1 97.12 87 ALA B C 1
ATOM 1643 O O . ALA B 1 87 ? 0.452 19.719 10.969 1 97.12 87 ALA B O 1
ATOM 1644 N N . PHE B 1 88 ? 0.939 19.141 8.867 1 98.12 88 PHE B N 1
ATOM 1645 C CA . PHE B 1 88 ? 0.284 17.828 8.938 1 98.12 88 PHE B CA 1
ATOM 1646 C C . PHE B 1 88 ? 0.938 16.953 9.992 1 98.12 88 PHE B C 1
ATOM 1648 O O . PHE B 1 88 ? 0.248 16.344 10.805 1 98.12 88 PHE B O 1
ATOM 1655 N N . ARG B 1 89 ? 2.25 16.922 9.961 1 97.62 89 ARG B N 1
ATOM 1656 C CA . ARG B 1 89 ? 3.01 16.109 10.906 1 97.62 89 ARG B CA 1
ATOM 1657 C C . ARG B 1 89 ? 2.711 16.531 12.344 1 97.62 89 ARG B C 1
ATOM 1659 O O . ARG B 1 89 ? 2.602 15.695 13.234 1 97.62 89 ARG B O 1
ATOM 1666 N N . SER B 1 90 ? 2.637 17.844 12.602 1 97.81 90 SER B N 1
ATOM 1667 C CA . SER B 1 90 ? 2.307 18.359 13.922 1 97.81 90 SER B CA 1
ATOM 1668 C C . SER B 1 90 ? 0.927 17.891 14.375 1 97.81 90 SER B C 1
ATOM 1670 O O . SER B 1 90 ? 0.752 17.469 15.516 1 97.81 90 SER B O 1
ATOM 1672 N N . THR B 1 91 ? -0.06 17.984 13.469 1 98 91 THR B N 1
ATOM 1673 C CA . THR B 1 91 ? -1.403 17.5 13.773 1 98 91 THR B CA 1
ATOM 1674 C C . THR B 1 91 ? -1.39 16.016 14.078 1 98 91 THR B C 1
ATOM 1676 O O . THR B 1 91 ? -1.978 15.562 15.062 1 98 91 THR B O 1
ATOM 1679 N N . LEU B 1 92 ? -0.69 15.227 13.242 1 98.44 92 LEU B N 1
ATOM 1680 C CA . LEU B 1 92 ? -0.606 13.789 13.453 1 98.44 92 LEU B CA 1
ATOM 1681 C C . LEU B 1 92 ? 0.003 13.469 14.812 1 98.44 92 LEU B C 1
ATOM 1683 O O . LEU B 1 92 ? -0.509 12.609 15.539 1 98.44 92 LEU B O 1
ATOM 1687 N N . ALA B 1 93 ? 1.039 14.18 15.117 1 98.25 93 ALA B N 1
ATOM 1688 C CA . ALA B 1 93 ? 1.7 13.969 16.406 1 98.25 93 ALA B CA 1
ATOM 1689 C C . ALA B 1 93 ? 0.743 14.234 17.562 1 98.25 93 ALA B C 1
ATOM 1691 O O . ALA B 1 93 ? 0.739 13.492 18.547 1 98.25 93 ALA B O 1
ATOM 1692 N N . SER B 1 94 ? -0.042 15.234 17.453 1 98.44 94 SER B N 1
ATOM 1693 C CA . SER B 1 94 ? -0.969 15.586 18.516 1 98.44 94 SER B CA 1
ATOM 1694 C C . SER B 1 94 ? -2.037 14.516 18.703 1 98.44 94 SER B C 1
ATOM 1696 O O . SER B 1 94 ? -2.623 14.398 19.781 1 98.44 94 SER B O 1
ATOM 1698 N N . LEU B 1 95 ? -2.354 13.734 17.672 1 98.75 95 LEU B N 1
ATOM 1699 C CA . LEU B 1 95 ? -3.352 12.672 17.734 1 98.75 95 LEU B CA 1
ATOM 1700 C C . LEU B 1 95 ? -2.766 11.414 18.359 1 98.75 95 LEU B C 1
ATOM 1702 O O . LEU B 1 95 ? -3.5 10.484 18.703 1 98.75 95 LEU B O 1
ATOM 1706 N N . ASP B 1 96 ? -1.437 11.32 18.5 1 98.38 96 ASP B N 1
ATOM 1707 C CA . ASP B 1 96 ? -0.689 10.32 19.266 1 98.38 96 ASP B CA 1
ATOM 1708 C C . ASP B 1 96 ? -1.001 8.906 18.766 1 98.38 96 ASP B C 1
ATOM 1710 O O . ASP B 1 96 ? -1.385 8.039 19.562 1 98.38 96 ASP B O 1
ATOM 1714 N N . PRO B 1 97 ? -0.879 8.664 17.531 1 98.81 97 PRO B N 1
ATOM 1715 C CA . PRO B 1 97 ? -1.069 7.293 17.062 1 98.81 97 PRO B CA 1
ATOM 1716 C C . PRO B 1 97 ? 0.133 6.395 17.344 1 98.81 97 PRO B C 1
ATOM 1718 O O . PRO B 1 97 ? 1.243 6.891 17.547 1 98.81 97 PRO B O 1
ATOM 1721 N N . VAL B 1 98 ? -0.158 5.055 17.453 1 98.75 98 VAL B N 1
ATOM 1722 C CA . VAL B 1 98 ? 0.924 4.105 17.219 1 98.75 98 VAL B CA 1
ATOM 1723 C C . VAL B 1 98 ? 1.293 4.09 15.734 1 98.75 98 VAL B C 1
ATOM 1725 O O . VAL B 1 98 ? 0.426 3.916 14.875 1 98.75 98 VAL B O 1
ATOM 1728 N N . ILE B 1 99 ? 2.537 4.297 15.398 1 98.75 99 ILE B N 1
ATOM 1729 C CA . ILE B 1 99 ? 2.979 4.438 14.016 1 98.75 99 ILE B CA 1
ATOM 1730 C C . ILE B 1 99 ? 3.883 3.266 13.641 1 98.75 99 ILE B C 1
ATOM 1732 O O . ILE B 1 99 ? 4.832 2.951 14.359 1 98.75 99 ILE B O 1
ATOM 1736 N N . ASP B 1 100 ? 3.6 2.596 12.594 1 98.62 100 ASP B N 1
ATOM 1737 C CA . ASP B 1 100 ? 4.418 1.546 11.992 1 98.62 100 ASP B CA 1
ATOM 1738 C C . ASP B 1 100 ? 4.625 1.795 10.5 1 98.62 100 ASP B C 1
ATOM 1740 O O . ASP B 1 100 ? 3.721 1.573 9.695 1 98.62 100 ASP B O 1
ATOM 1744 N N . GLY B 1 101 ? 5.812 2.285 10.141 1 98.69 101 GLY B N 1
ATOM 1745 C CA . GLY B 1 101 ? 6.117 2.664 8.773 1 98.69 101 GLY B CA 1
ATOM 1746 C C . GLY B 1 101 ? 7.242 1.849 8.164 1 98.69 101 GLY B C 1
ATOM 1747 O O . GLY B 1 101 ? 8.219 1.525 8.836 1 98.69 101 GLY B O 1
ATOM 1748 N N . HIS B 1 102 ? 7.109 1.504 6.965 1 98.75 102 HIS B N 1
ATOM 1749 C CA . HIS B 1 102 ? 8.117 0.775 6.207 1 98.75 102 HIS B CA 1
ATOM 1750 C C . HIS B 1 102 ? 8.258 1.331 4.793 1 98.75 102 HIS B C 1
ATOM 1752 O O . HIS B 1 102 ? 7.262 1.702 4.168 1 98.75 102 HIS B O 1
ATOM 1758 N N . SER B 1 103 ? 9.477 1.321 4.266 1 98.81 103 SER B N 1
ATOM 1759 C CA . SER B 1 103 ? 9.734 1.873 2.939 1 98.81 103 SER B CA 1
ATOM 1760 C C . SER B 1 103 ? 10.211 0.792 1.974 1 98.81 103 SER B C 1
ATOM 1762 O O . SER B 1 103 ? 10.742 -0.235 2.396 1 98.81 103 SER B O 1
ATOM 1764 N N . TYR B 1 104 ? 9.992 1.069 0.745 1 98.69 104 TYR B N 1
ATOM 1765 C CA . TYR B 1 104 ? 10.195 0.092 -0.32 1 98.69 104 TYR B CA 1
ATOM 1766 C C . TYR B 1 104 ? 10.625 0.774 -1.613 1 98.69 104 TYR B C 1
ATOM 1768 O O . TYR B 1 104 ? 10.273 1.933 -1.854 1 98.69 104 TYR B O 1
ATOM 1776 N N . TRP B 1 105 ? 11.305 0.041 -2.43 1 98.19 105 TRP B N 1
ATOM 1777 C CA . TRP B 1 105 ? 11.516 0.39 -3.83 1 98.19 105 TRP B CA 1
ATOM 1778 C C . TRP B 1 105 ? 10.484 -0.293 -4.723 1 98.19 105 TRP B C 1
ATOM 1780 O O . TRP B 1 105 ? 10.242 -1.495 -4.594 1 98.19 105 TRP B O 1
ATOM 1790 N N . GLU B 1 106 ? 9.875 0.496 -5.578 1 97 106 GLU B N 1
ATOM 1791 C CA . GLU B 1 106 ? 8.93 -0.072 -6.539 1 97 106 GLU B CA 1
ATOM 1792 C C . GLU B 1 106 ? 9.617 -1.088 -7.449 1 97 106 GLU B C 1
ATOM 1794 O O . GLU B 1 106 ? 10.766 -0.896 -7.848 1 97 106 GLU B O 1
ATOM 1799 N N . GLY B 1 107 ? 8.844 -2.166 -7.738 1 93.44 107 GLY B N 1
ATOM 1800 C CA . GLY B 1 107 ? 9.328 -3.119 -8.727 1 93.44 107 GLY B CA 1
ATOM 1801 C C . GLY B 1 107 ? 9.109 -2.66 -10.156 1 93.44 107 GLY B C 1
ATOM 1802 O O . GLY B 1 107 ? 8.68 -1.53 -10.391 1 93.44 107 GLY B O 1
ATOM 1803 N N . SER B 1 108 ? 9.406 -3.48 -11.086 1 89.56 108 SER B N 1
ATOM 1804 C CA . SER B 1 108 ? 9.414 -3.045 -12.477 1 89.56 108 SER B CA 1
ATOM 1805 C C . SER B 1 108 ? 8.242 -3.65 -13.25 1 89.56 108 SER B C 1
ATOM 1807 O O . SER B 1 108 ? 7.992 -3.277 -14.398 1 89.56 108 SER B O 1
ATOM 1809 N N . SER B 1 109 ? 7.461 -4.422 -12.664 1 92.25 109 SER B N 1
ATOM 1810 C CA . SER B 1 109 ? 6.5 -5.164 -13.477 1 92.25 109 SER B CA 1
ATOM 1811 C C . SER B 1 109 ? 5.066 -4.809 -13.102 1 92.25 109 SER B C 1
ATOM 1813 O O . SER B 1 109 ? 4.129 -5.137 -13.828 1 92.25 109 SER B O 1
ATOM 1815 N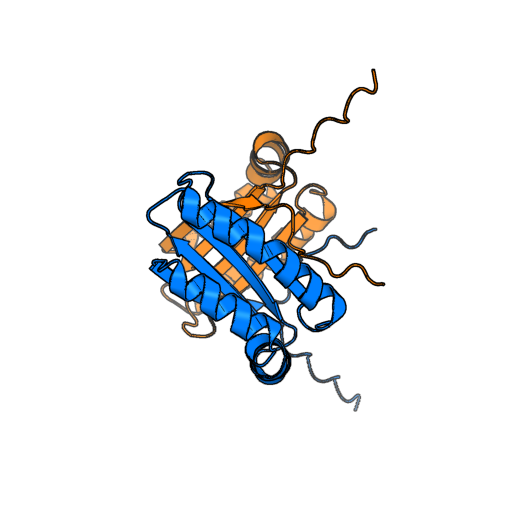 N . GLY B 1 110 ? 4.844 -4.219 -11.977 1 95.69 110 GLY B N 1
ATOM 1816 C CA . GLY B 1 110 ? 3.498 -3.896 -11.523 1 95.69 110 GLY B CA 1
ATOM 1817 C C . GLY B 1 110 ? 2.953 -2.621 -12.133 1 95.69 110 GLY B C 1
ATOM 1818 O O . GLY B 1 110 ? 3.471 -2.141 -13.148 1 95.69 110 GLY B O 1
ATOM 1819 N N . PHE B 1 111 ? 1.703 -2.219 -11.594 1 94.38 111 PHE B N 1
ATOM 1820 C CA . PHE B 1 111 ? 1.077 -0.991 -12.062 1 94.38 111 PHE B CA 1
ATOM 1821 C C . PHE B 1 111 ? 0.219 -0.363 -10.977 1 94.38 111 PHE B C 1
ATOM 1823 O O . PHE B 1 111 ? -0.382 -1.072 -10.164 1 94.38 111 PHE B O 1
ATOM 1830 N N . PHE B 1 112 ? 0.178 0.948 -10.914 1 92.25 112 PHE B N 1
ATOM 1831 C CA . PHE B 1 112 ? -0.723 1.721 -10.062 1 92.25 112 PHE B CA 1
ATOM 1832 C C . PHE B 1 112 ? -1.796 2.408 -10.898 1 92.25 112 PHE B C 1
ATOM 1834 O O . PHE B 1 112 ? -2.75 2.967 -10.359 1 92.25 112 PHE B O 1
ATOM 1841 N N . GLU B 1 113 ? -1.659 2.467 -12.195 1 78.31 113 GLU B N 1
ATOM 1842 C CA . GLU B 1 113 ? -2.643 3.002 -13.133 1 78.31 113 GLU B CA 1
ATOM 1843 C C . GLU B 1 113 ? -2.854 2.057 -14.312 1 78.31 113 GLU B C 1
ATOM 1845 O O . GLU B 1 113 ? -1.933 1.344 -14.711 1 78.31 113 GLU B O 1
ATOM 1850 N N . ARG B 1 114 ? -4.176 1.941 -14.5 1 68.56 114 ARG B N 1
ATOM 1851 C CA . ARG B 1 114 ? -4.426 1.218 -15.742 1 68.56 114 ARG B CA 1
ATOM 1852 C C . ARG B 1 114 ? -4.34 2.15 -16.938 1 68.56 114 ARG B C 1
ATOM 1854 O O . ARG B 1 114 ? -4.797 3.295 -16.891 1 68.56 114 ARG B O 1
ATOM 1861 N N . ALA B 1 115 ? -3.258 2.031 -17.609 1 48.09 115 ALA B N 1
ATOM 1862 C CA . ALA B 1 115 ? -3.262 2.85 -18.812 1 48.09 115 ALA B CA 1
ATOM 1863 C C . ALA B 1 115 ? -4.629 2.82 -19.5 1 48.09 115 ALA B C 1
ATOM 1865 O O . ALA B 1 115 ? -5.305 1.787 -19.5 1 48.09 115 ALA B O 1
ATOM 1866 N N . VAL B 1 116 ? -5.445 3.867 -19.375 1 38.31 116 VAL B N 1
ATOM 1867 C CA . VAL B 1 116 ? -6.641 3.949 -20.203 1 38.31 116 VAL B CA 1
ATOM 1868 C C . VAL B 1 116 ? -6.32 3.469 -21.625 1 38.31 116 VAL B C 1
ATOM 1870 O O . VAL B 1 116 ? -5.449 4.031 -22.297 1 38.31 116 VAL B O 1
ATOM 1873 N N . LEU B 1 117 ? -6.406 2.238 -21.844 1 31.86 117 LEU B N 1
ATOM 1874 C CA . LEU B 1 117 ? -6.379 1.871 -23.25 1 31.86 117 LEU B CA 1
ATOM 1875 C C . LEU B 1 117 ? -7.543 2.514 -24 1 31.86 117 LEU B C 1
ATOM 1877 O O . LEU B 1 117 ? -8.641 2.648 -23.469 1 31.86 117 LEU B O 1
#